Protein AF-A0A060Z9D9-F1 (afdb_monomer_lite)

Secondary structure (DSSP, 8-state):
------THHHHHHHHHHHHHHHHHHHHHHHHHHHHHHHHHHHHHHHHHHHHHHHHHHHHHHHHHHHHHHHHHHHHHHHHHHHHHHHHHHHHHHHHHHHHHHHH----------------------TTTHHHHHHHHHHS--------------------------------------------------SS--SS-TT--EEE--HHHHHHHHHHHHHHHHHHHHHHHHHHHHHHHHHH---TTS---HHHHHHHHHHHHHHHHHHHHHHHHHTT-EEE-PPP---SSHHHHHHHHHHHHHHHHHHHHHHHHHHHHHHHHHHHHHHHHHHHHHHHHHTT-

Sequence (340 aa):
FLCTLPPDGSKEAEQLREAVLLGRARVKEAELETERWAEQGRRLHTQTQAQTLEITQLKQDRQNNQETINRLQHDVNVLQQQLCESRGLAHSLQYDLQICHRGCGVPKNMNTSEGSHSEESAPFDPRDLHVQLGQQLTSGIRLPGARIQLFHDPALSTPVRDTGLFSPSSPLSLTLEPREVDFSLEGQAPDGSFANRNGHHVVGHVDDFSALQQQILEGRVLIGKMEAALRATANHTLLELSPDKPVDPGCVRSLLTCSTTLRKILEDASSLLRMFWRAALPNSEGSTQSTKTELSLKEVHTMRQRISEQEEALKDAMERLKSSNRTKDSMEHFIVSQRE

Foldseek 3Di:
DDPDDDPVVVVVVVVVVVVVVVVVVVVVVVVVVVVVVVVVVVVVVVVVVVVVVVVVVVVVVVVVVVVVVVVVVVVVVVVVVVVVVVVVVVVVVVVVVVVVVVVPPDPPDDDDDDDDDDDDDDPDDPVCVVVVVVVVVVDDDDDDDDDDDDDDDDDDDDDDDDDDDDYDDDDDDDDDDDDDPDPPPPDDDPDDDPDDLPDFDKDADPVLVVLLVVLVVVLVVLVVVLVVLVVVQVCVVVVDPDPPDDRDVVSVVSNVVSVVVSVVSVVSSVVSSVRMDTDDDPNPDDDDVPVVVVVVVVVVVVVVVVVVVVVVVVVVVVVVVVVVVVVVVVVVVVVVVVVD

InterPro domains:
  IPR052593 Microtubule-associated AKAP9-binding protein [PTHR46501] (8-338)
  IPR060527 Myomegalin-like, C-terminal [PF26710] (196-329)

pLDDT: mean 73.91, std 24.73, range [25.25, 98.62]

Structure (mmCIF, N/CA/C/O backbone):
data_AF-A0A060Z9D9-F1
#
_entry.id   AF-A0A060Z9D9-F1
#
loop_
_atom_site.group_PDB
_atom_site.id
_atom_site.type_symbol
_atom_site.label_atom_id
_atom_site.label_alt_id
_atom_site.label_comp_id
_atom_site.label_asym_id
_atom_site.label_entity_id
_atom_site.label_seq_id
_atom_site.pdbx_PDB_ins_code
_atom_site.Cartn_x
_atom_site.Cartn_y
_atom_site.Cartn_z
_atom_site.occupancy
_atom_site.B_iso_or_equiv
_atom_site.auth_seq_id
_atom_site.auth_comp_id
_atom_site.auth_asym_id
_atom_site.auth_atom_id
_atom_site.pdbx_PDB_model_num
ATOM 1 N N . PHE A 1 1 ? -61.814 4.223 72.658 1.00 39.44 1 PHE A N 1
ATOM 2 C CA . PHE A 1 1 ? -60.394 4.066 72.299 1.00 39.44 1 PHE A CA 1
ATOM 3 C C . PHE A 1 1 ? -60.276 4.068 70.782 1.00 39.44 1 PHE A C 1
ATOM 5 O O . PHE A 1 1 ? -60.411 3.024 70.163 1.00 39.44 1 PHE A O 1
ATOM 12 N N . LEU A 1 2 ? -60.141 5.249 70.174 1.00 45.00 2 LEU A N 1
ATOM 13 C CA . LEU A 1 2 ? -59.802 5.370 68.755 1.00 45.00 2 LEU A CA 1
ATOM 14 C C . LEU A 1 2 ? -58.275 5.388 68.667 1.00 45.00 2 LEU A C 1
ATOM 16 O O . LEU A 1 2 ? -57.651 6.387 69.010 1.00 45.00 2 LEU A O 1
ATOM 20 N N . CYS A 1 3 ? -57.681 4.257 68.285 1.00 49.66 3 CYS A N 1
ATOM 21 C CA . CYS A 1 3 ? -56.269 4.183 67.930 1.00 49.66 3 CYS A CA 1
ATOM 22 C C . CYS A 1 3 ? -56.069 4.924 66.606 1.00 49.66 3 CYS A C 1
ATOM 24 O O . CYS A 1 3 ? -56.339 4.391 65.533 1.00 49.66 3 CYS A O 1
ATOM 26 N N . THR A 1 4 ? -55.614 6.168 66.684 1.00 55.12 4 THR A N 1
ATOM 27 C CA . THR A 1 4 ? -55.030 6.874 65.547 1.00 55.12 4 THR A CA 1
ATOM 28 C C . THR A 1 4 ? -53.715 6.180 65.191 1.00 55.12 4 THR A C 1
ATOM 30 O O . THR A 1 4 ? -52.745 6.274 65.943 1.00 55.12 4 THR A O 1
ATOM 33 N N . LEU A 1 5 ? -53.701 5.441 64.078 1.00 58.69 5 LEU A N 1
ATOM 34 C CA . LEU A 1 5 ? -52.475 4.942 63.449 1.00 58.69 5 LEU A CA 1
ATOM 35 C C . LEU A 1 5 ? -51.521 6.126 63.189 1.00 58.69 5 LEU A C 1
ATOM 37 O O . LEU A 1 5 ? -51.994 7.174 62.738 1.00 58.69 5 LEU A O 1
ATOM 41 N N . PRO A 1 6 ? -50.210 6.002 63.468 1.00 58.75 6 PRO A N 1
ATOM 42 C CA . PRO A 1 6 ? -49.275 7.098 63.255 1.00 58.75 6 PRO A CA 1
ATOM 43 C C . PRO A 1 6 ? -49.192 7.446 61.757 1.00 58.75 6 PRO A C 1
ATOM 45 O O . PRO A 1 6 ? -49.068 6.536 60.935 1.00 58.75 6 PRO A O 1
ATOM 48 N N . PRO A 1 7 ? -49.206 8.736 61.378 1.00 61.09 7 PRO A N 1
ATOM 49 C CA . PRO A 1 7 ? -49.104 9.171 59.981 1.00 61.09 7 PRO A CA 1
ATOM 50 C C . PRO A 1 7 ? -47.761 8.825 59.301 1.00 61.09 7 PRO A C 1
ATOM 52 O O . PRO A 1 7 ? -47.646 8.963 58.084 1.00 61.09 7 PRO A O 1
ATOM 55 N N . ASP A 1 8 ? -46.756 8.357 60.048 1.00 60.44 8 ASP A N 1
ATOM 56 C CA . ASP A 1 8 ? -45.418 8.050 59.522 1.00 60.44 8 ASP A CA 1
ATOM 57 C C . ASP A 1 8 ? -45.327 6.715 58.764 1.00 60.44 8 ASP A C 1
ATOM 59 O O . ASP A 1 8 ? -44.592 6.628 57.781 1.00 60.44 8 ASP A O 1
ATOM 63 N N . GLY A 1 9 ? -46.145 5.709 59.100 1.00 72.56 9 GLY A N 1
ATOM 64 C CA . GLY A 1 9 ? -46.127 4.416 58.395 1.00 72.56 9 GLY A CA 1
ATOM 65 C C . GLY A 1 9 ? -46.572 4.504 56.926 1.00 72.56 9 GLY A C 1
ATOM 66 O O . GLY A 1 9 ? -46.124 3.728 56.085 1.00 72.56 9 GLY A O 1
ATOM 67 N N . SER A 1 10 ? -47.414 5.490 56.593 1.00 78.62 10 SER A N 1
ATOM 68 C CA . SER A 1 10 ? -47.826 5.766 55.208 1.00 78.62 10 SER A CA 1
ATOM 69 C C . SER A 1 10 ? -46.672 6.323 54.373 1.00 78.62 10 SER A C 1
ATOM 71 O O . SER A 1 10 ? -46.490 5.917 53.228 1.00 78.62 10 SER A O 1
ATOM 73 N N . LYS A 1 11 ? -45.865 7.221 54.951 1.00 84.94 11 LYS A N 1
ATOM 74 C CA . LYS A 1 11 ? -44.734 7.859 54.262 1.00 84.94 11 LYS A CA 1
ATOM 75 C C . LYS A 1 11 ? -43.594 6.876 54.025 1.00 84.94 11 LYS A C 1
ATOM 77 O O . LYS A 1 11 ? -43.022 6.859 52.942 1.00 84.94 11 LYS A O 1
ATOM 82 N N . GLU A 1 12 ? -43.295 6.020 55.000 1.00 86.06 12 GLU A N 1
ATOM 83 C CA . GLU A 1 12 ? -42.305 4.948 54.829 1.00 86.06 12 GLU A CA 1
ATOM 84 C C . GLU A 1 12 ? -42.740 3.930 53.765 1.00 86.06 12 GLU A C 1
ATOM 86 O O . GLU A 1 12 ? -41.925 3.463 52.966 1.00 86.06 12 GLU A O 1
ATOM 91 N N . ALA A 1 13 ? -44.034 3.596 53.707 1.00 86.75 13 ALA A N 1
ATOM 92 C CA . ALA A 1 13 ? -44.570 2.719 52.670 1.00 86.75 13 ALA A CA 1
ATOM 93 C C . ALA A 1 13 ? -44.470 3.344 51.268 1.00 86.75 13 ALA A C 1
ATOM 95 O O . ALA A 1 13 ? -44.149 2.639 50.309 1.00 86.75 13 ALA A O 1
ATOM 96 N N . GLU A 1 14 ? -44.712 4.650 51.136 1.00 88.12 14 GLU A N 1
ATOM 97 C CA . GLU A 1 14 ? -44.534 5.389 49.881 1.00 88.12 14 GLU A CA 1
ATOM 98 C C . GLU A 1 14 ? -43.062 5.468 49.458 1.00 88.12 14 GLU A C 1
ATOM 100 O O . GLU A 1 14 ? -42.748 5.142 48.314 1.00 88.12 14 GLU A O 1
ATOM 105 N N . GLN A 1 15 ? -42.148 5.780 50.382 1.00 92.31 15 GLN A N 1
ATOM 106 C CA . GLN A 1 15 ? -40.704 5.820 50.114 1.00 92.31 15 GLN A CA 1
ATOM 107 C C . GLN A 1 15 ? -40.164 4.472 49.630 1.00 92.31 15 GLN A C 1
ATOM 109 O O . GLN A 1 15 ? -39.342 4.414 48.718 1.00 92.31 15 GLN A O 1
ATOM 114 N N . LEU A 1 16 ? -40.646 3.365 50.197 1.00 94.81 16 LEU A N 1
ATOM 115 C CA . LEU A 1 16 ? -40.236 2.031 49.759 1.00 94.81 16 LEU A CA 1
ATOM 116 C C . LEU A 1 16 ? -40.813 1.665 48.392 1.00 94.81 16 LEU A C 1
ATOM 118 O O . LEU A 1 16 ? -40.123 1.032 47.597 1.00 94.81 16 LEU A O 1
ATOM 122 N N . ARG A 1 17 ? -42.039 2.096 48.074 1.00 94.44 17 ARG A N 1
ATOM 123 C CA . ARG A 1 17 ? -42.593 1.942 46.718 1.00 94.44 17 ARG A CA 1
ATOM 124 C C . ARG A 1 17 ? -41.767 2.720 45.698 1.00 94.44 17 ARG A C 1
ATOM 126 O O . ARG A 1 17 ? -41.453 2.176 44.642 1.00 94.44 17 ARG A O 1
ATOM 133 N N . GLU A 1 18 ? -41.384 3.951 46.019 1.00 94.19 18 GLU A N 1
ATOM 134 C CA . GLU A 1 18 ? -40.532 4.780 45.165 1.00 94.19 18 GLU A CA 1
ATOM 135 C C . GLU A 1 18 ? -39.136 4.160 44.986 1.00 94.19 18 GLU A C 1
ATOM 137 O O . GLU A 1 18 ? -38.665 4.020 43.857 1.00 94.19 18 GLU A O 1
ATOM 142 N N . ALA A 1 19 ? -38.520 3.672 46.068 1.00 94.38 19 ALA A N 1
ATOM 143 C CA . ALA A 1 19 ? -37.234 2.977 46.021 1.00 94.38 19 ALA A CA 1
ATOM 144 C C . ALA A 1 19 ? -37.283 1.697 45.167 1.00 94.38 19 ALA A C 1
ATOM 146 O O . ALA A 1 19 ? -36.363 1.443 44.390 1.00 94.38 19 ALA A O 1
ATOM 147 N N . VAL A 1 20 ? -38.367 0.915 45.247 1.00 96.50 20 VAL A N 1
ATOM 148 C CA . VAL A 1 20 ? -38.570 -0.284 44.413 1.00 96.50 20 VAL A CA 1
ATOM 149 C C . VAL A 1 20 ? -38.751 0.082 42.939 1.00 96.50 20 VAL A C 1
ATOM 151 O O . VAL A 1 20 ? -38.191 -0.587 42.067 1.00 96.50 20 VAL A O 1
ATOM 154 N N . LEU A 1 21 ? -39.502 1.143 42.630 1.00 97.00 21 LEU A N 1
ATOM 155 C CA . LEU A 1 21 ? -39.666 1.621 41.253 1.00 97.00 21 LEU A CA 1
ATOM 156 C C . LEU A 1 21 ? -38.339 2.114 40.670 1.00 97.00 21 LEU A C 1
ATOM 158 O O . LEU A 1 21 ? -38.007 1.768 39.535 1.00 97.00 21 LEU A O 1
ATOM 162 N N . LEU A 1 22 ? -37.558 2.855 41.456 1.00 97.19 22 LEU A N 1
ATOM 163 C CA . LEU A 1 22 ? -36.241 3.344 41.060 1.00 97.19 22 LEU A CA 1
ATOM 164 C C . LEU A 1 22 ? -35.236 2.195 40.901 1.00 97.19 22 LEU A C 1
ATOM 166 O O . LEU A 1 22 ? -34.497 2.155 39.920 1.00 97.19 22 LEU A O 1
ATOM 170 N N . GLY A 1 23 ? -35.255 1.211 41.804 1.00 96.75 23 GLY A N 1
ATOM 171 C CA . GLY A 1 23 ? -34.474 -0.020 41.677 1.00 96.75 23 GLY A CA 1
ATOM 172 C C . GLY A 1 23 ? -34.811 -0.781 40.394 1.00 96.75 23 GLY A C 1
ATOM 173 O O . GLY A 1 23 ? -33.917 -1.121 39.622 1.00 96.75 23 GLY A O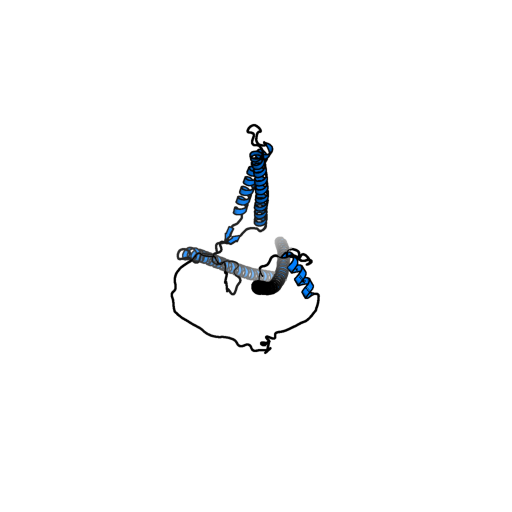 1
ATOM 174 N N . ARG A 1 24 ? -36.104 -0.959 40.096 1.00 95.44 24 ARG A N 1
ATOM 175 C CA . ARG A 1 24 ? -36.571 -1.584 38.849 1.00 95.44 24 ARG A CA 1
ATOM 176 C C . ARG A 1 24 ? -36.149 -0.792 37.609 1.00 95.44 24 ARG A C 1
ATOM 178 O O . ARG A 1 24 ? -35.794 -1.402 36.605 1.00 95.44 24 ARG A O 1
ATOM 185 N N . ALA A 1 25 ? -36.188 0.539 37.658 1.00 96.69 25 ALA A N 1
ATOM 186 C CA . ALA A 1 25 ? -35.732 1.384 36.556 1.00 96.69 25 ALA A CA 1
ATOM 187 C C . ALA A 1 25 ? -34.229 1.204 36.294 1.00 96.69 25 ALA A C 1
ATOM 189 O O . ALA A 1 25 ? -33.837 0.997 35.149 1.00 96.69 25 ALA A O 1
ATOM 190 N N . ARG A 1 26 ? -33.407 1.177 37.351 1.00 97.25 26 ARG A N 1
ATOM 191 C CA . ARG A 1 26 ? -31.958 0.938 37.248 1.00 97.25 26 ARG A CA 1
ATOM 192 C C . ARG A 1 26 ? -31.620 -0.452 36.711 1.00 97.25 26 ARG A C 1
ATOM 194 O O . ARG A 1 26 ? -30.694 -0.582 35.920 1.00 97.25 26 ARG A O 1
ATOM 201 N N . VAL A 1 27 ? -32.366 -1.484 37.113 1.00 97.38 27 VAL A N 1
ATOM 202 C CA . VAL A 1 27 ? -32.190 -2.842 36.567 1.00 97.38 27 VAL A CA 1
ATOM 203 C C . VAL A 1 27 ? -32.505 -2.864 35.073 1.00 97.38 27 VAL A C 1
ATOM 205 O O . VAL A 1 27 ? -31.694 -3.360 34.300 1.00 97.38 27 VAL A O 1
ATOM 208 N N . LYS A 1 28 ? -33.619 -2.252 34.649 1.00 97.12 28 LYS A N 1
ATOM 209 C CA . LYS A 1 28 ? -33.967 -2.147 33.223 1.00 97.12 28 LYS A CA 1
ATOM 210 C C . LYS A 1 28 ? -32.919 -1.391 32.409 1.00 97.12 28 LYS A C 1
ATOM 212 O O . LYS A 1 28 ? -32.636 -1.759 31.275 1.00 97.12 28 LYS A O 1
ATOM 217 N N . GLU A 1 29 ? -32.358 -0.322 32.964 1.00 96.12 29 GLU A N 1
ATOM 218 C CA . GLU A 1 29 ? -31.282 0.422 32.310 1.00 96.12 29 GLU A CA 1
ATOM 219 C C . GLU A 1 29 ? -30.034 -0.451 32.132 1.00 96.12 29 GLU A C 1
ATOM 221 O O . GLU A 1 29 ? -29.508 -0.539 31.023 1.00 96.12 29 GLU A O 1
ATOM 226 N N . ALA A 1 30 ? -29.632 -1.178 33.179 1.00 94.00 30 ALA A N 1
ATOM 227 C CA . ALA A 1 30 ? -28.502 -2.097 33.115 1.00 94.00 30 ALA A CA 1
ATOM 228 C C . ALA A 1 30 ? -28.741 -3.246 32.114 1.00 94.00 30 ALA A C 1
ATOM 230 O O . ALA A 1 30 ? -27.837 -3.594 31.357 1.00 94.00 30 ALA A O 1
ATOM 231 N N . GLU A 1 31 ? -29.957 -3.801 32.047 1.00 94.75 31 GLU A N 1
ATOM 232 C CA . GLU A 1 31 ? -30.343 -4.805 31.042 1.00 94.75 31 GLU A CA 1
ATOM 233 C C . GLU A 1 31 ? -30.127 -4.268 29.617 1.00 94.75 31 GLU A C 1
ATOM 235 O O . GLU A 1 31 ? -29.410 -4.882 28.823 1.00 94.75 31 GLU A O 1
ATOM 240 N N . LEU A 1 32 ? -30.632 -3.068 29.313 1.00 97.75 32 LEU A N 1
ATOM 241 C CA . LEU A 1 32 ? -30.446 -2.433 28.002 1.00 97.75 32 LEU A CA 1
ATOM 242 C C . LEU A 1 32 ? -28.978 -2.105 27.692 1.00 97.75 32 LEU A C 1
ATOM 244 O O . LEU A 1 32 ? -28.578 -2.075 26.526 1.00 97.75 32 LEU A O 1
ATOM 248 N N . GLU A 1 33 ? -28.162 -1.806 28.701 1.00 96.56 33 GLU A N 1
ATOM 249 C CA . GLU A 1 33 ? -26.720 -1.625 28.523 1.00 96.56 33 GLU A CA 1
ATOM 250 C C . GLU A 1 33 ? -26.025 -2.946 28.192 1.00 96.56 33 GLU A C 1
ATOM 252 O O . GLU A 1 33 ? -25.227 -2.993 27.254 1.00 96.56 33 GLU A O 1
ATOM 257 N N . THR A 1 34 ? -26.360 -4.037 28.888 1.00 96.00 34 THR A N 1
ATOM 258 C CA . THR A 1 34 ? -25.802 -5.362 28.575 1.00 96.00 34 THR A CA 1
ATOM 259 C C . THR A 1 34 ? -26.169 -5.817 27.165 1.00 96.00 34 THR A C 1
ATOM 261 O O . THR A 1 34 ? -25.309 -6.332 26.448 1.00 96.00 34 THR A O 1
ATOM 264 N N . GLU A 1 35 ? -27.399 -5.554 26.716 1.00 95.88 35 GLU A N 1
ATOM 265 C CA . GLU A 1 35 ? -27.824 -5.839 25.344 1.00 95.88 35 GLU A CA 1
ATOM 266 C C . GLU A 1 35 ? -27.037 -5.022 24.314 1.00 95.88 35 GLU A C 1
ATOM 268 O O . GLU A 1 35 ? -26.603 -5.568 23.295 1.00 95.88 35 GLU A O 1
ATOM 273 N N . ARG A 1 36 ? -26.790 -3.732 24.586 1.00 98.12 36 ARG A N 1
ATOM 274 C CA . ARG A 1 36 ? -25.970 -2.870 23.720 1.00 98.12 36 ARG A CA 1
ATOM 275 C C . ARG A 1 36 ? -24.539 -3.384 23.597 1.00 98.12 36 ARG A C 1
ATOM 277 O O . ARG A 1 36 ? -24.027 -3.476 22.480 1.00 98.12 36 ARG A O 1
ATOM 284 N N . TRP A 1 37 ? -23.911 -3.761 24.708 1.00 87.62 37 TRP A N 1
ATOM 285 C CA . TRP A 1 37 ? -22.568 -4.347 24.695 1.00 87.62 37 TRP A CA 1
ATOM 286 C C . TRP A 1 37 ? -22.534 -5.701 23.978 1.00 87.62 37 TRP A C 1
ATOM 288 O O . TRP A 1 37 ? -21.612 -5.960 23.205 1.00 87.62 37 TRP A O 1
ATOM 298 N N . ALA A 1 38 ? -23.556 -6.542 24.158 1.00 97.56 38 ALA A N 1
ATOM 299 C CA . ALA A 1 38 ? -23.662 -7.820 23.458 1.00 97.56 38 ALA A CA 1
ATOM 300 C C . ALA A 1 38 ? -23.796 -7.637 21.936 1.00 97.56 38 ALA A C 1
ATOM 302 O O . ALA A 1 38 ? -23.157 -8.353 21.164 1.00 97.56 38 ALA A O 1
ATOM 303 N N . GLU A 1 39 ? -24.593 -6.665 21.489 1.00 97.81 39 GLU A N 1
ATOM 304 C CA . GLU A 1 39 ? -24.751 -6.338 20.070 1.00 97.81 39 GLU A CA 1
ATOM 305 C C . GLU A 1 39 ? -23.463 -5.764 19.464 1.00 97.81 39 GLU A C 1
ATOM 307 O O . GLU A 1 39 ? -23.051 -6.183 18.382 1.00 97.81 39 GLU A O 1
ATOM 312 N N . GLN A 1 40 ? -22.772 -4.867 20.172 1.00 95.94 40 GLN A N 1
ATOM 313 C CA . GLN A 1 40 ? -21.459 -4.372 19.747 1.00 95.94 40 GLN A CA 1
ATOM 314 C C . GLN A 1 40 ? -20.430 -5.505 19.646 1.00 95.94 40 GLN A C 1
ATOM 316 O O . GLN A 1 40 ? -19.701 -5.582 18.657 1.00 95.94 40 GLN A O 1
ATOM 321 N N . GLY A 1 41 ? -20.423 -6.426 20.615 1.00 96.19 41 GLY A N 1
ATOM 322 C CA . GLY A 1 41 ? -19.575 -7.615 20.594 1.00 96.19 41 GLY A CA 1
ATOM 323 C C . GLY A 1 41 ? -19.848 -8.510 19.383 1.00 96.19 41 GLY A C 1
ATOM 324 O O . GLY A 1 41 ? -18.909 -8.910 18.696 1.00 96.19 41 GLY A O 1
ATOM 325 N N . ARG A 1 42 ? -21.125 -8.765 19.057 1.00 98.19 42 ARG A N 1
ATOM 326 C CA . ARG A 1 42 ? -21.508 -9.520 17.849 1.00 98.19 42 ARG A CA 1
ATOM 327 C C . ARG A 1 42 ? -21.029 -8.837 16.570 1.00 98.19 42 ARG A C 1
ATOM 329 O O . ARG A 1 42 ? -20.447 -9.502 15.718 1.00 98.19 42 ARG A O 1
ATOM 336 N N . ARG A 1 43 ? -21.223 -7.521 16.446 1.00 98.12 43 ARG A N 1
ATOM 337 C CA . ARG A 1 43 ? -20.796 -6.750 15.265 1.00 98.12 43 ARG A CA 1
ATOM 338 C C . ARG A 1 43 ? -19.288 -6.808 15.061 1.00 98.12 43 ARG A C 1
ATOM 340 O O . ARG A 1 43 ? -18.837 -7.155 13.970 1.00 98.12 43 ARG A O 1
ATOM 347 N N . LEU A 1 44 ? -18.519 -6.540 16.115 1.00 97.50 44 LEU A N 1
ATOM 348 C CA . LEU A 1 44 ? -17.061 -6.639 16.063 1.00 97.50 44 LEU A CA 1
ATOM 349 C C . LEU A 1 44 ? -16.621 -8.057 15.695 1.00 97.50 44 LEU A C 1
ATOM 351 O O . LEU A 1 44 ? -15.777 -8.222 14.821 1.00 97.50 44 LEU A O 1
ATOM 355 N N . HIS A 1 45 ? -17.253 -9.083 16.269 1.00 96.81 45 HIS A N 1
ATOM 356 C CA . HIS A 1 45 ? -16.952 -10.469 15.927 1.00 96.81 45 HIS A CA 1
ATOM 357 C C . HIS A 1 45 ? -17.192 -10.775 14.440 1.00 96.81 45 HIS A C 1
ATOM 359 O O . HIS A 1 45 ? -16.312 -11.329 13.784 1.00 96.81 45 HIS A O 1
ATOM 365 N N . THR A 1 46 ? -18.336 -10.363 13.878 1.00 96.62 46 THR A N 1
ATOM 366 C CA . THR A 1 46 ? -18.618 -10.542 12.442 1.00 96.62 46 THR A CA 1
ATOM 367 C C . THR A 1 46 ? -17.625 -9.794 11.552 1.00 96.62 46 THR A C 1
ATOM 369 O O . THR A 1 46 ? -17.194 -10.328 10.531 1.00 96.62 46 THR A O 1
ATOM 372 N N . GLN A 1 47 ? -17.194 -8.595 11.957 1.00 97.31 47 GLN A N 1
ATOM 373 C CA . GLN A 1 47 ? -16.182 -7.828 11.233 1.00 97.31 47 GLN A CA 1
ATOM 374 C C . GLN A 1 47 ? -14.822 -8.532 11.259 1.00 97.31 47 GLN A C 1
ATOM 376 O O . GLN A 1 47 ? -14.185 -8.670 10.218 1.00 97.31 47 GLN A O 1
ATOM 381 N N . THR A 1 48 ? -14.392 -9.026 12.422 1.00 94.25 48 THR A N 1
ATOM 382 C CA . THR A 1 48 ? -13.142 -9.783 12.554 1.00 94.25 48 THR A CA 1
ATOM 383 C C . THR A 1 48 ? -13.169 -11.060 11.716 1.00 94.25 48 THR A C 1
ATOM 385 O O . THR A 1 48 ? -12.173 -11.391 11.072 1.00 94.25 48 THR A O 1
ATOM 388 N N . GLN A 1 49 ? -14.301 -11.766 11.669 1.00 96.19 49 GLN A N 1
ATOM 389 C CA . GLN A 1 49 ? -14.461 -12.938 10.805 1.00 96.19 49 GLN A CA 1
ATOM 390 C C . GLN A 1 49 ? -14.341 -12.568 9.321 1.00 96.19 49 GLN A C 1
ATOM 392 O O . GLN A 1 49 ? -13.579 -13.211 8.600 1.00 96.19 49 GLN A O 1
ATOM 397 N N . ALA A 1 50 ? -15.020 -11.507 8.876 1.00 96.25 50 ALA A N 1
ATOM 398 C CA . ALA A 1 50 ? -14.929 -11.028 7.497 1.00 96.25 50 ALA A CA 1
ATOM 399 C C . ALA A 1 50 ? -13.489 -10.639 7.118 1.00 96.25 50 ALA A C 1
ATOM 401 O O . ALA A 1 50 ? -12.977 -11.099 6.099 1.00 96.25 50 ALA A O 1
ATOM 402 N N . GLN A 1 51 ? -12.799 -9.888 7.984 1.00 93.75 51 GLN A N 1
ATOM 403 C CA . GLN A 1 51 ? -11.390 -9.527 7.794 1.00 93.75 51 GLN A CA 1
ATOM 404 C C . GLN A 1 51 ? -10.477 -10.758 7.738 1.00 93.75 51 GLN A C 1
ATOM 406 O O . GLN A 1 51 ? -9.543 -10.811 6.944 1.00 93.75 51 GLN A O 1
ATOM 411 N N . THR A 1 52 ? -10.745 -11.774 8.560 1.00 94.62 52 THR A N 1
ATOM 412 C CA . THR A 1 52 ? -9.959 -13.017 8.563 1.00 94.62 52 THR A CA 1
ATOM 413 C C . THR A 1 52 ? -10.101 -13.772 7.240 1.00 94.62 52 THR A C 1
ATOM 415 O O . THR A 1 52 ? -9.110 -14.280 6.706 1.00 94.62 52 THR A O 1
ATOM 418 N N . LEU A 1 53 ? -11.315 -13.821 6.685 1.00 97.12 53 LEU A N 1
ATOM 419 C CA . LEU A 1 53 ? -11.571 -14.429 5.380 1.00 97.12 53 LEU A CA 1
ATOM 420 C C . LEU A 1 53 ? -10.885 -13.646 4.256 1.00 97.12 53 LEU A C 1
ATOM 422 O O . LEU A 1 53 ? -10.210 -14.250 3.427 1.00 97.12 53 LEU A O 1
ATOM 426 N N . GLU A 1 54 ? -10.975 -12.316 4.272 1.00 97.75 54 GLU A N 1
ATOM 427 C CA . GLU A 1 54 ? -10.313 -11.449 3.291 1.00 97.75 54 GLU A CA 1
ATOM 428 C C . GLU A 1 54 ? -8.789 -11.624 3.308 1.00 97.75 54 GLU A C 1
ATOM 430 O O . GLU A 1 54 ? -8.176 -11.842 2.265 1.00 97.75 54 GLU A O 1
ATOM 435 N N . ILE A 1 55 ? -8.165 -11.630 4.491 1.00 95.38 55 ILE A N 1
ATOM 436 C CA . ILE A 1 55 ? -6.720 -11.872 4.627 1.00 95.38 55 ILE A CA 1
ATOM 437 C C . ILE A 1 55 ? -6.341 -13.247 4.071 1.00 95.38 55 ILE A C 1
ATOM 439 O O . ILE A 1 55 ? -5.286 -13.398 3.453 1.00 95.38 55 ILE A O 1
ATOM 443 N N . THR A 1 56 ? -7.178 -14.259 4.296 1.00 95.75 56 THR A N 1
ATOM 444 C CA . THR A 1 56 ? -6.931 -15.612 3.784 1.00 95.75 56 THR A CA 1
ATOM 445 C C . THR A 1 56 ? -7.017 -15.643 2.258 1.00 95.75 56 THR A C 1
ATOM 447 O O . THR A 1 56 ? -6.129 -16.204 1.617 1.00 95.75 56 THR A O 1
ATOM 450 N N . GLN A 1 57 ? -8.009 -14.967 1.673 1.00 97.81 57 GLN A N 1
ATOM 451 C CA . GLN A 1 57 ? -8.150 -14.833 0.224 1.00 97.81 57 GLN A CA 1
ATOM 452 C C . GLN A 1 57 ? -6.959 -14.094 -0.395 1.00 97.81 57 GLN A C 1
ATOM 454 O O . GLN A 1 57 ? -6.321 -14.611 -1.307 1.00 97.81 57 GLN A O 1
ATOM 459 N N . LEU A 1 58 ? -6.583 -12.935 0.152 1.00 97.81 58 LEU A N 1
ATOM 460 C CA . LEU A 1 58 ? -5.448 -12.152 -0.342 1.00 97.81 58 LEU A CA 1
ATOM 461 C C . LEU A 1 58 ? -4.127 -12.926 -0.252 1.00 97.81 58 LEU A C 1
ATOM 463 O O . LEU A 1 58 ? -3.269 -12.806 -1.127 1.00 97.81 58 LEU A O 1
ATOM 467 N N . LYS A 1 59 ? -3.947 -13.749 0.788 1.00 96.12 59 LYS A N 1
ATOM 468 C CA . LYS A 1 59 ? -2.786 -14.644 0.894 1.00 96.12 59 LYS A CA 1
ATOM 469 C C . LYS A 1 59 ? -2.770 -15.688 -0.219 1.00 96.12 59 LYS A C 1
ATOM 471 O O . LYS A 1 59 ? -1.697 -15.934 -0.770 1.00 96.12 59 LYS A O 1
ATOM 476 N N . GLN A 1 60 ? -3.923 -16.265 -0.549 1.00 98.19 60 GLN A N 1
ATOM 477 C CA . GLN A 1 60 ? -4.043 -17.222 -1.646 1.00 98.19 60 GLN A CA 1
ATOM 478 C C . GLN A 1 60 ? -3.778 -16.557 -3.000 1.00 98.19 60 GLN A C 1
ATOM 480 O O . GLN A 1 60 ? -3.003 -17.078 -3.797 1.00 98.19 60 GLN A O 1
ATOM 485 N N . ASP A 1 61 ? -4.343 -15.375 -3.239 1.00 96.62 61 ASP A N 1
ATOM 486 C CA . ASP A 1 61 ? -4.135 -14.636 -4.487 1.00 96.62 61 ASP A CA 1
ATOM 487 C C . ASP A 1 61 ? -2.667 -14.245 -4.659 1.00 96.62 61 ASP A C 1
ATOM 489 O O . ASP A 1 61 ? -2.091 -14.407 -5.735 1.00 96.62 61 ASP A O 1
ATOM 493 N N . ARG A 1 62 ? -2.012 -13.807 -3.577 1.00 97.62 62 ARG A N 1
ATOM 494 C CA . ARG A 1 62 ? -0.570 -13.540 -3.577 1.00 97.62 62 ARG A CA 1
ATOM 495 C C . ARG A 1 62 ? 0.239 -14.786 -3.947 1.00 97.62 62 ARG A C 1
ATOM 497 O O . ARG A 1 62 ? 1.195 -14.665 -4.707 1.00 97.62 62 ARG A O 1
ATOM 504 N N . GLN A 1 63 ? -0.135 -15.959 -3.435 1.00 97.88 63 GLN A N 1
ATOM 505 C CA . GLN A 1 63 ? 0.529 -17.222 -3.767 1.00 97.88 63 GLN A CA 1
ATOM 506 C C . GLN A 1 63 ? 0.357 -17.573 -5.253 1.00 97.88 63 GLN A C 1
ATOM 508 O O . GLN A 1 63 ? 1.344 -17.835 -5.938 1.00 97.88 63 GLN A O 1
ATOM 513 N N . ASN A 1 64 ? -0.865 -17.478 -5.779 1.00 97.56 64 ASN A N 1
ATOM 514 C CA . ASN A 1 64 ? -1.157 -17.735 -7.194 1.00 97.56 64 ASN A CA 1
ATOM 515 C C . ASN A 1 64 ? -0.395 -16.767 -8.122 1.00 97.56 64 ASN A C 1
ATOM 517 O O . ASN A 1 64 ? 0.137 -17.153 -9.169 1.00 97.56 64 ASN A O 1
ATOM 521 N N . ASN A 1 65 ? -0.312 -15.495 -7.726 1.00 97.81 65 ASN A N 1
ATOM 522 C CA . ASN A 1 65 ? 0.454 -14.486 -8.451 1.00 97.81 65 ASN A CA 1
ATOM 523 C C . ASN A 1 65 ? 1.950 -14.812 -8.440 1.00 97.81 65 ASN A C 1
ATOM 525 O O . ASN A 1 65 ? 2.601 -14.703 -9.477 1.00 97.81 65 ASN A O 1
ATOM 529 N N . GLN A 1 66 ? 2.490 -15.270 -7.308 1.00 97.94 66 GLN A N 1
ATOM 530 C CA . GLN A 1 66 ? 3.890 -15.678 -7.217 1.00 97.94 66 GLN A CA 1
ATOM 531 C C . GLN A 1 66 ? 4.202 -16.872 -8.127 1.00 97.94 66 GLN A C 1
ATOM 533 O O . GLN A 1 66 ? 5.221 -16.872 -8.813 1.00 97.94 66 GLN A O 1
ATOM 538 N N . GLU A 1 67 ? 3.321 -17.869 -8.189 1.00 97.69 67 GLU A N 1
ATOM 539 C CA . GLU A 1 67 ? 3.469 -19.012 -9.100 1.00 97.69 67 GLU A CA 1
ATOM 540 C C . GLU A 1 67 ? 3.450 -18.576 -10.568 1.00 97.69 67 GLU A C 1
ATOM 542 O O . GLU A 1 67 ? 4.251 -19.048 -11.378 1.00 97.69 67 GLU A O 1
ATOM 547 N N . THR A 1 68 ? 2.589 -17.614 -10.904 1.00 98.19 68 THR A N 1
ATOM 548 C CA . THR A 1 68 ? 2.531 -17.029 -12.249 1.00 98.19 68 THR A CA 1
ATOM 549 C C . THR A 1 68 ? 3.822 -16.292 -12.594 1.00 98.19 68 THR A C 1
ATOM 551 O O . THR A 1 68 ? 4.353 -16.483 -13.687 1.00 98.19 68 THR A O 1
ATOM 554 N N . ILE A 1 69 ? 4.359 -15.497 -11.663 1.00 97.50 69 ILE A N 1
ATOM 555 C CA . ILE A 1 69 ? 5.645 -14.808 -11.834 1.00 97.50 69 ILE A CA 1
ATOM 556 C C . ILE A 1 69 ? 6.765 -15.826 -12.053 1.00 97.50 69 ILE A C 1
ATOM 558 O O . ILE A 1 69 ? 7.522 -15.690 -13.009 1.00 97.50 69 ILE A O 1
ATOM 562 N N . ASN A 1 70 ? 6.834 -16.874 -11.230 1.00 97.81 70 ASN A N 1
ATOM 563 C CA . ASN A 1 70 ? 7.858 -17.91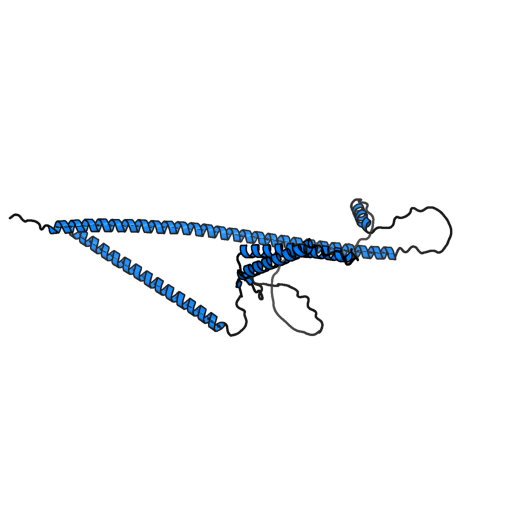1 -11.354 1.00 97.81 70 ASN A CA 1
ATOM 564 C C . ASN A 1 70 ? 7.783 -18.620 -12.717 1.00 97.81 70 ASN A C 1
ATOM 566 O O . ASN A 1 70 ? 8.817 -18.866 -13.339 1.00 97.81 70 ASN A O 1
ATOM 570 N N . ARG A 1 71 ? 6.570 -18.906 -13.213 1.00 98.62 71 ARG A N 1
ATOM 571 C CA . ARG A 1 71 ? 6.369 -19.492 -14.547 1.00 98.62 71 ARG A CA 1
ATOM 572 C C . ARG A 1 71 ? 6.850 -18.554 -15.651 1.00 98.62 71 ARG A C 1
ATOM 574 O O . ARG A 1 71 ? 7.621 -18.971 -16.503 1.00 98.62 71 ARG A O 1
ATOM 581 N N . LEU A 1 72 ? 6.442 -17.286 -15.609 1.00 98.50 72 LEU A N 1
ATOM 582 C CA . LEU A 1 72 ? 6.860 -16.298 -16.605 1.00 98.50 72 LEU A CA 1
ATOM 583 C C . LEU A 1 72 ? 8.373 -16.068 -16.582 1.00 98.50 72 LEU A C 1
ATOM 585 O O . LEU A 1 72 ? 8.987 -15.918 -17.632 1.00 98.50 72 LEU A O 1
ATOM 589 N N . GLN A 1 73 ? 8.993 -16.073 -15.404 1.00 97.81 73 GLN A N 1
ATOM 590 C CA . GLN A 1 73 ? 10.442 -15.958 -15.277 1.00 97.81 73 GLN A CA 1
ATOM 591 C C . GLN A 1 73 ? 11.160 -17.169 -15.885 1.00 97.81 73 GLN A C 1
ATOM 593 O O . GLN A 1 73 ? 12.171 -17.003 -16.566 1.00 97.81 73 GLN A O 1
ATOM 598 N N . HIS A 1 74 ? 10.620 -18.377 -15.696 1.00 98.12 74 HIS A N 1
ATOM 599 C CA . HIS A 1 74 ? 11.112 -19.566 -16.385 1.00 98.12 74 HIS A CA 1
ATOM 600 C C . HIS A 1 74 ? 10.990 -19.426 -17.911 1.00 98.12 74 HIS A C 1
ATOM 602 O O . HIS A 1 74 ? 11.974 -19.655 -18.613 1.00 98.12 74 HIS A O 1
ATOM 608 N N . ASP A 1 75 ? 9.839 -18.972 -18.416 1.00 98.44 75 ASP A N 1
ATOM 609 C CA . ASP A 1 75 ? 9.612 -18.761 -19.852 1.00 98.44 75 ASP A CA 1
ATOM 610 C C . ASP A 1 75 ? 10.604 -17.738 -20.438 1.00 98.44 75 ASP A C 1
ATOM 612 O O . ASP A 1 75 ? 11.196 -17.976 -21.491 1.00 98.44 75 ASP A O 1
ATOM 616 N N . VAL A 1 76 ? 10.853 -16.624 -19.737 1.00 98.31 76 VAL A N 1
ATOM 617 C CA . VAL A 1 76 ? 11.848 -15.612 -20.141 1.00 98.31 76 VAL A CA 1
ATOM 618 C C . VAL A 1 76 ? 13.249 -16.214 -20.226 1.00 98.31 76 VAL A C 1
ATOM 620 O O . VAL A 1 76 ? 13.945 -15.987 -21.217 1.00 98.31 76 VAL A O 1
ATOM 623 N N . ASN A 1 77 ? 13.655 -17.016 -19.239 1.00 97.88 77 ASN A N 1
ATOM 624 C CA . ASN A 1 77 ? 14.967 -17.666 -19.244 1.00 97.88 77 ASN A CA 1
ATOM 625 C C . ASN A 1 77 ? 15.120 -18.626 -20.433 1.00 97.88 77 ASN A C 1
ATOM 627 O O . ASN A 1 77 ? 16.160 -18.635 -21.092 1.00 97.88 77 ASN A O 1
ATOM 631 N N . VAL A 1 78 ? 14.078 -19.405 -20.740 1.00 98.31 78 VAL A N 1
ATOM 632 C CA . VAL A 1 78 ? 14.071 -20.318 -21.893 1.00 98.31 78 VAL A CA 1
ATOM 633 C C . VAL A 1 78 ? 14.178 -19.538 -23.203 1.00 98.31 78 VAL A C 1
ATOM 635 O O . VAL A 1 78 ? 15.014 -19.868 -24.044 1.00 98.31 78 VAL A O 1
ATOM 638 N N . LEU A 1 79 ? 13.387 -18.477 -23.371 1.00 98.12 79 LEU A N 1
ATOM 639 C CA . LEU A 1 79 ? 13.437 -17.638 -24.572 1.00 98.12 79 LEU A CA 1
ATOM 640 C C . LEU A 1 79 ? 14.805 -16.968 -24.744 1.00 98.12 79 LEU A C 1
ATOM 642 O O . LEU A 1 79 ? 15.327 -16.889 -25.856 1.00 98.12 79 LEU A O 1
ATOM 646 N N . GLN A 1 80 ? 15.418 -16.519 -23.649 1.00 97.56 80 GLN A N 1
ATOM 647 C CA . GLN A 1 80 ? 16.759 -15.945 -23.675 1.00 97.56 80 GLN A CA 1
ATOM 648 C C . GLN A 1 80 ? 17.809 -16.979 -24.099 1.00 97.56 80 GLN A C 1
ATOM 650 O O . GLN A 1 80 ? 18.663 -16.670 -24.932 1.00 97.56 80 GLN A O 1
ATOM 655 N N . GLN A 1 81 ? 17.722 -18.209 -23.586 1.00 97.81 81 GLN A N 1
ATOM 656 C CA . GLN A 1 81 ? 18.597 -19.308 -23.994 1.00 97.81 81 GLN A CA 1
ATOM 657 C C . GLN A 1 81 ? 18.448 -19.613 -25.492 1.00 97.81 81 GLN A C 1
ATOM 659 O O . GLN A 1 81 ? 19.445 -19.663 -26.212 1.00 97.81 81 GLN A O 1
ATOM 664 N N . GLN A 1 82 ? 17.212 -19.719 -25.985 1.00 97.44 82 GLN A N 1
ATOM 665 C CA . GLN A 1 82 ? 16.931 -19.943 -27.406 1.00 97.44 82 GLN A CA 1
ATOM 666 C C . GLN A 1 82 ? 17.491 -18.826 -28.297 1.00 97.44 82 GLN A C 1
ATOM 668 O O . GLN A 1 82 ? 18.029 -19.090 -29.373 1.00 97.44 82 GLN A O 1
ATOM 673 N N . LEU A 1 83 ? 17.412 -17.570 -27.852 1.00 97.69 83 LEU A N 1
ATOM 674 C CA . LEU A 1 83 ? 17.966 -16.434 -28.586 1.00 97.69 83 LEU A CA 1
ATOM 675 C C . LEU A 1 83 ? 19.502 -16.459 -28.609 1.00 97.69 83 LEU A C 1
ATOM 677 O O . LEU A 1 83 ? 20.110 -16.170 -29.643 1.00 97.69 83 LEU A O 1
ATOM 681 N N . CYS A 1 84 ? 20.141 -16.843 -27.502 1.00 96.25 84 CYS A N 1
ATOM 682 C CA . CYS A 1 84 ? 21.588 -17.044 -27.441 1.00 96.25 84 CYS A CA 1
ATOM 683 C C . CYS A 1 84 ? 22.050 -18.144 -28.405 1.00 96.25 84 CYS A C 1
ATOM 685 O O . CYS A 1 84 ? 23.008 -17.934 -29.152 1.00 96.25 84 CYS A O 1
ATOM 687 N N . GLU A 1 85 ? 21.347 -19.277 -28.433 1.00 96.69 85 GLU A N 1
ATOM 688 C CA . GLU A 1 85 ? 21.614 -20.382 -29.359 1.00 96.69 85 GLU A CA 1
ATOM 689 C C . GLU A 1 85 ? 21.425 -19.950 -30.814 1.00 96.69 85 GLU A C 1
ATOM 691 O O . GLU A 1 85 ? 22.319 -20.150 -31.636 1.00 96.69 85 GLU A O 1
ATOM 696 N N . SER A 1 86 ? 20.320 -19.266 -31.130 1.00 96.75 86 SER A N 1
ATOM 697 C CA . SER A 1 86 ? 20.067 -18.727 -32.470 1.00 96.75 86 SER A CA 1
ATOM 698 C C . SER A 1 86 ? 21.173 -17.773 -32.925 1.00 96.75 86 SER A C 1
ATOM 700 O O . SER A 1 86 ? 21.600 -17.840 -34.079 1.00 96.75 86 SER A O 1
ATOM 702 N N . ARG A 1 87 ? 21.665 -16.905 -32.034 1.00 97.12 87 ARG A N 1
ATOM 703 C CA . ARG A 1 87 ? 22.773 -15.990 -32.336 1.00 97.12 87 ARG A CA 1
ATOM 704 C C . ARG A 1 87 ? 24.088 -16.743 -32.543 1.00 97.12 87 ARG A C 1
ATOM 706 O O . ARG A 1 87 ? 24.838 -16.409 -33.456 1.00 97.12 87 ARG A O 1
ATOM 713 N N . GLY A 1 88 ? 24.362 -17.757 -31.722 1.00 95.25 88 GLY A N 1
ATOM 714 C CA . GLY A 1 88 ? 25.537 -18.619 -31.871 1.00 95.25 88 GLY A CA 1
ATOM 715 C C . GLY A 1 88 ? 25.546 -19.351 -33.214 1.00 95.25 88 GLY A C 1
ATOM 716 O O . GLY A 1 88 ? 26.545 -19.309 -33.931 1.00 95.25 88 GLY A O 1
ATOM 717 N N . LEU A 1 89 ? 24.409 -19.936 -33.599 1.00 97.00 89 LEU A N 1
ATOM 718 C CA . LEU A 1 89 ? 24.228 -20.581 -34.901 1.00 97.00 89 LEU A CA 1
ATOM 719 C C . LEU A 1 89 ? 24.428 -19.592 -36.053 1.00 97.00 89 LEU A C 1
ATOM 721 O O . LEU A 1 89 ? 25.148 -19.901 -36.999 1.00 97.00 89 LEU A O 1
ATOM 725 N N . ALA A 1 90 ? 23.858 -18.388 -35.958 1.00 95.12 90 ALA A N 1
ATOM 726 C CA . ALA A 1 90 ? 24.039 -17.352 -36.973 1.00 95.12 90 ALA A CA 1
ATOM 727 C C . ALA A 1 90 ? 25.518 -16.964 -37.149 1.00 95.12 90 ALA A C 1
ATOM 729 O O . ALA A 1 90 ? 25.992 -16.860 -38.279 1.00 95.12 90 ALA A O 1
ATOM 730 N N . HIS A 1 91 ? 26.267 -16.806 -36.052 1.00 94.25 91 HIS A N 1
ATOM 731 C CA . HIS A 1 91 ? 27.704 -16.533 -36.119 1.00 94.25 91 HIS A CA 1
ATOM 732 C C . HIS A 1 91 ? 28.504 -17.696 -36.715 1.00 94.25 91 HIS A C 1
ATOM 734 O O . HIS A 1 91 ? 29.393 -17.452 -37.528 1.00 94.25 91 HIS A O 1
ATOM 740 N N . SER A 1 92 ? 28.185 -18.943 -36.356 1.00 95.19 92 SER A N 1
ATOM 741 C CA . SER A 1 92 ? 28.840 -20.122 -36.939 1.00 95.19 92 SER A CA 1
ATOM 742 C C . SER A 1 92 ? 28.608 -20.195 -38.446 1.00 95.19 92 SER A C 1
ATOM 744 O O . SER A 1 92 ? 29.558 -20.331 -39.209 1.00 95.19 92 SER A O 1
ATOM 746 N N . LEU A 1 93 ? 27.362 -20.008 -38.888 1.00 94.56 93 LEU A N 1
ATOM 747 C CA . LEU A 1 93 ? 27.022 -19.982 -40.310 1.00 94.56 93 LEU A CA 1
ATOM 748 C C . LEU A 1 93 ? 27.733 -18.838 -41.042 1.00 94.56 93 LEU A C 1
ATOM 750 O O . LEU A 1 93 ? 28.216 -19.023 -42.155 1.00 94.56 93 LEU A O 1
ATOM 754 N N . GLN A 1 94 ? 27.838 -17.661 -40.421 1.00 92.50 94 GLN A N 1
ATOM 755 C CA . GLN A 1 94 ? 28.576 -16.533 -40.989 1.00 92.50 94 GLN A CA 1
ATOM 756 C C . GLN A 1 94 ? 30.071 -16.851 -41.153 1.00 92.50 94 GLN A C 1
ATOM 758 O O . GLN A 1 94 ? 30.665 -16.486 -42.169 1.00 92.50 94 GLN A O 1
ATOM 763 N N . TYR A 1 95 ? 30.673 -17.536 -40.178 1.00 91.06 95 TYR A N 1
ATOM 764 C CA . TYR A 1 95 ? 32.064 -17.983 -40.237 1.00 91.06 95 TYR A CA 1
ATOM 765 C C . TYR A 1 95 ? 32.281 -19.023 -41.344 1.00 91.06 95 TYR A C 1
ATOM 767 O O . TYR A 1 95 ? 33.191 -18.868 -42.162 1.00 91.06 95 TYR A O 1
ATOM 775 N N . ASP A 1 96 ? 31.400 -20.020 -41.441 1.00 90.31 96 ASP A N 1
ATOM 776 C CA . ASP A 1 96 ? 31.458 -21.051 -42.480 1.00 90.31 96 ASP A CA 1
ATOM 777 C C . ASP A 1 96 ? 31.305 -20.440 -43.881 1.00 90.31 96 ASP A C 1
ATOM 779 O O . ASP A 1 96 ? 32.099 -20.729 -44.778 1.00 90.31 96 ASP A O 1
ATOM 783 N N . LEU A 1 97 ? 30.362 -19.506 -44.061 1.00 89.25 97 LEU A N 1
ATOM 784 C CA . LEU A 1 97 ? 30.210 -18.750 -45.308 1.00 89.25 97 LEU A CA 1
ATOM 785 C C . LEU A 1 97 ? 31.465 -17.936 -45.645 1.00 89.25 97 LEU A C 1
ATOM 787 O O . LEU A 1 97 ? 31.887 -17.904 -46.802 1.00 89.25 97 LEU A O 1
ATOM 791 N N . GLN A 1 98 ? 32.096 -17.301 -44.653 1.00 87.62 98 GLN A N 1
ATOM 792 C CA . GLN A 1 98 ? 33.329 -16.541 -44.858 1.00 87.62 98 GLN A CA 1
ATOM 793 C C . GLN A 1 98 ? 34.491 -17.443 -45.303 1.00 87.62 98 GLN A C 1
ATOM 795 O O . GLN A 1 98 ? 35.282 -17.046 -46.167 1.00 87.62 98 GLN A O 1
ATOM 800 N N . ILE A 1 99 ? 34.590 -18.657 -44.756 1.00 87.25 99 ILE A N 1
ATOM 801 C CA . ILE A 1 99 ? 35.572 -19.661 -45.182 1.00 87.25 99 ILE A CA 1
ATOM 802 C C . ILE A 1 99 ? 35.270 -20.140 -46.599 1.00 87.25 99 ILE A C 1
ATOM 804 O O . ILE A 1 99 ? 36.179 -20.154 -47.430 1.00 87.25 99 ILE A O 1
ATOM 808 N N . CYS A 1 100 ? 34.017 -20.485 -46.905 1.00 82.00 100 CYS A N 1
ATOM 809 C CA . CYS A 1 100 ? 33.609 -20.888 -48.250 1.00 82.00 100 CYS A CA 1
ATOM 810 C C . CYS A 1 100 ? 33.939 -19.802 -49.283 1.00 82.00 100 CYS A C 1
ATOM 812 O O . CYS A 1 100 ? 34.453 -20.111 -50.356 1.00 82.00 100 CYS A O 1
ATOM 814 N N . HIS A 1 101 ? 33.738 -18.528 -48.936 1.00 76.50 101 HIS A N 1
ATOM 815 C CA . HIS A 1 101 ? 34.060 -17.397 -49.803 1.00 76.50 101 HIS A CA 1
ATOM 816 C C . HIS A 1 101 ? 35.575 -17.201 -49.989 1.00 76.50 101 HIS A C 1
ATOM 818 O O . HIS A 1 101 ? 36.031 -16.872 -51.081 1.00 76.50 101 HIS A O 1
ATOM 824 N N . ARG A 1 102 ? 36.382 -17.464 -48.952 1.00 72.75 102 ARG A N 1
ATOM 825 C CA . ARG A 1 102 ? 37.853 -17.422 -49.035 1.00 72.75 102 ARG A CA 1
ATOM 826 C C . ARG A 1 102 ? 38.440 -18.626 -49.788 1.00 72.75 102 ARG A C 1
ATOM 828 O O . ARG A 1 102 ? 39.485 -18.487 -50.418 1.00 72.75 102 ARG A O 1
ATOM 835 N N . GLY A 1 103 ? 37.785 -19.786 -49.727 1.00 59.50 103 GLY A N 1
ATOM 836 C CA . GLY A 1 103 ? 38.162 -21.010 -50.443 1.00 59.50 103 GLY A CA 1
ATOM 837 C C . GLY A 1 103 ? 37.721 -21.038 -51.911 1.00 59.50 103 GLY A C 1
ATOM 838 O O . GLY A 1 103 ? 38.372 -21.688 -52.722 1.00 59.50 103 GLY A O 1
ATOM 839 N N . CYS A 1 104 ? 36.677 -20.286 -52.278 1.00 53.25 104 CYS A N 1
ATOM 840 C CA . CYS A 1 104 ? 36.209 -20.114 -53.660 1.00 53.25 104 CYS A CA 1
ATOM 841 C C . CYS A 1 104 ? 36.842 -18.891 -54.345 1.00 53.25 104 CYS A C 1
ATOM 843 O O . CYS A 1 104 ? 36.174 -18.126 -55.039 1.00 53.25 104 CYS A O 1
ATOM 845 N N . GLY A 1 105 ? 38.149 -18.697 -54.163 1.00 46.00 105 GLY A N 1
ATOM 846 C CA . GLY A 1 105 ? 38.913 -17.768 -54.985 1.00 46.00 105 GLY A CA 1
ATOM 847 C C . GLY A 1 105 ? 39.106 -18.350 -56.383 1.00 46.00 105 GLY A C 1
ATOM 848 O O . GLY A 1 105 ? 39.972 -19.200 -56.582 1.00 46.00 105 GLY A O 1
ATOM 849 N N . VAL A 1 106 ? 38.315 -17.883 -57.353 1.00 52.94 106 VAL A N 1
ATOM 850 C CA . VAL A 1 106 ? 38.606 -18.044 -58.786 1.00 52.94 106 VAL A CA 1
ATOM 851 C C . VAL A 1 106 ? 40.063 -17.617 -59.027 1.00 52.94 106 VAL A C 1
ATOM 853 O O . VAL A 1 106 ? 40.441 -16.517 -58.605 1.00 52.94 106 VAL A O 1
ATOM 856 N N . PRO A 1 107 ? 40.914 -18.445 -59.666 1.00 45.59 107 PRO A N 1
ATOM 857 C CA . PRO A 1 107 ? 42.276 -18.038 -59.959 1.00 45.59 107 PRO A CA 1
ATOM 858 C C . PRO A 1 107 ? 42.216 -16.859 -60.926 1.00 45.59 107 PRO A C 1
ATOM 860 O O . PRO A 1 107 ? 41.679 -16.977 -62.023 1.00 45.59 107 PRO A O 1
ATOM 863 N N . LYS A 1 108 ? 42.772 -15.719 -60.507 1.00 49.12 108 LYS A N 1
ATOM 864 C CA . LYS A 1 108 ? 43.009 -14.552 -61.357 1.00 49.12 108 LYS A CA 1
ATOM 865 C C . LYS A 1 108 ? 44.058 -14.928 -62.404 1.00 49.12 108 LYS A C 1
ATOM 867 O O . LYS A 1 108 ? 45.251 -14.698 -62.225 1.00 49.12 108 LYS A O 1
ATOM 872 N N . ASN A 1 109 ? 43.609 -15.561 -63.476 1.00 36.56 109 ASN A N 1
ATOM 873 C CA . ASN A 1 109 ? 44.365 -15.733 -64.695 1.00 36.56 109 ASN A CA 1
ATOM 874 C C . ASN A 1 109 ? 44.542 -14.358 -65.346 1.00 36.56 109 ASN A C 1
ATOM 876 O O . ASN A 1 109 ? 43.595 -13.638 -65.653 1.00 36.56 109 ASN A O 1
ATOM 880 N N . MET A 1 110 ? 45.814 -13.992 -65.504 1.00 47.38 110 MET A N 1
ATOM 881 C CA . MET A 1 110 ? 46.250 -12.996 -66.467 1.00 47.38 110 MET A CA 1
ATOM 882 C C . MET A 1 110 ? 45.598 -13.328 -67.814 1.00 47.38 110 MET A C 1
ATOM 884 O O . MET A 1 110 ? 45.529 -14.505 -68.168 1.00 47.38 110 MET A O 1
ATOM 888 N N . ASN A 1 111 ? 45.099 -12.312 -68.519 1.00 36.66 111 ASN A N 1
ATOM 889 C CA . ASN A 1 111 ? 45.344 -12.037 -69.940 1.00 36.66 111 ASN A CA 1
ATOM 890 C C . ASN A 1 111 ? 44.213 -11.179 -70.513 1.00 36.66 111 ASN A C 1
ATOM 892 O O . ASN A 1 111 ? 43.050 -11.563 -70.559 1.00 36.66 111 ASN A O 1
ATOM 896 N N . THR A 1 112 ? 44.618 -10.011 -70.987 1.00 44.62 112 THR A N 1
ATOM 897 C CA . THR A 1 112 ? 43.923 -9.153 -71.937 1.00 44.62 112 THR A CA 1
ATOM 898 C C . THR A 1 112 ? 43.501 -9.961 -73.168 1.00 44.62 112 THR A C 1
ATOM 900 O O . THR A 1 112 ? 44.371 -10.427 -73.896 1.00 44.62 112 THR A O 1
ATOM 903 N N . SER A 1 113 ? 42.202 -10.112 -73.423 1.00 36.94 113 SER A N 1
ATOM 904 C CA . SER A 1 113 ? 41.612 -10.105 -74.771 1.00 36.94 113 SER A CA 1
ATOM 905 C C . SER A 1 113 ? 40.086 -10.182 -74.677 1.00 36.94 113 SER A C 1
ATOM 907 O O . SER A 1 113 ? 39.526 -10.729 -73.734 1.00 36.94 113 SER A O 1
ATOM 909 N N . GLU A 1 114 ? 39.466 -9.547 -75.655 1.00 39.59 114 GLU A N 1
ATOM 910 C CA . GLU A 1 114 ? 38.058 -9.242 -75.859 1.00 39.59 114 GLU A CA 1
ATOM 911 C C . GLU A 1 114 ? 37.121 -10.459 -75.863 1.00 39.59 114 GLU A C 1
ATOM 913 O O . GLU A 1 114 ? 37.511 -11.561 -76.242 1.00 39.59 114 GLU A O 1
ATOM 918 N N . GLY A 1 115 ? 35.840 -10.219 -75.560 1.00 31.50 115 GLY A N 1
ATOM 919 C CA . GLY A 1 115 ? 34.768 -11.125 -75.977 1.00 31.50 115 GLY A CA 1
ATOM 920 C C . GLY A 1 115 ? 33.610 -11.275 -74.995 1.00 31.50 115 GLY A C 1
ATOM 921 O O . GLY A 1 115 ? 33.599 -12.203 -74.204 1.00 31.50 115 GLY A O 1
ATOM 922 N N . SER A 1 116 ? 32.626 -10.386 -75.135 1.00 37.50 116 SER A N 1
ATOM 923 C CA . SER A 1 116 ? 31.178 -10.653 -75.120 1.00 37.50 116 SER A CA 1
ATOM 924 C C . SER A 1 116 ? 30.498 -11.415 -73.961 1.00 37.50 116 SER A C 1
ATOM 926 O O . SER A 1 116 ? 30.744 -12.586 -73.711 1.00 37.50 116 SER A O 1
ATOM 928 N N . HIS A 1 117 ? 29.463 -10.748 -73.430 1.00 43.22 117 HIS A N 1
ATOM 929 C CA . HIS A 1 117 ? 28.291 -11.257 -72.697 1.00 43.22 117 HIS A CA 1
ATOM 930 C C . HIS A 1 117 ? 28.535 -12.011 -71.380 1.00 43.22 117 HIS A C 1
ATOM 932 O O . HIS A 1 117 ? 28.802 -13.208 -71.352 1.00 43.22 117 HIS A O 1
ATOM 938 N N . SER A 1 118 ? 28.271 -11.335 -70.261 1.00 33.88 118 SER A N 1
ATOM 939 C CA . SER A 1 118 ? 27.742 -11.979 -69.056 1.00 33.88 118 SER A CA 1
ATOM 940 C C . SER A 1 118 ? 27.002 -10.959 -68.208 1.00 33.88 118 SER A C 1
ATOM 942 O O . SER A 1 118 ? 27.458 -9.831 -68.038 1.00 33.88 118 SER A O 1
ATOM 944 N N . GLU A 1 119 ? 25.822 -11.376 -67.764 1.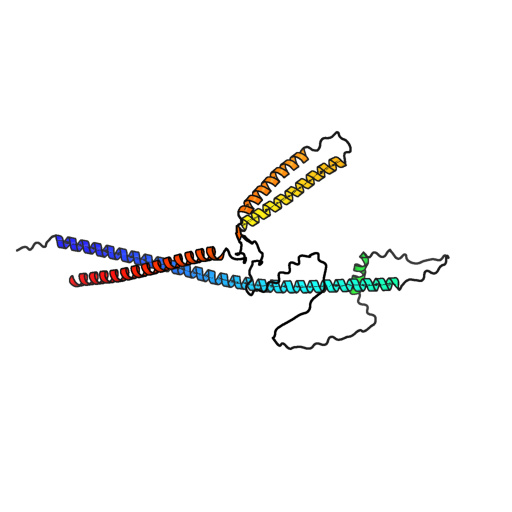00 36.09 119 GLU A N 1
ATOM 945 C CA . GLU A 1 119 ? 24.879 -10.627 -66.948 1.00 36.09 119 GLU A CA 1
ATOM 946 C C . GLU A 1 119 ? 25.580 -10.027 -65.729 1.00 36.09 119 GLU A C 1
ATOM 948 O O . GLU A 1 119 ? 26.270 -10.707 -64.968 1.00 36.09 119 GLU A O 1
ATOM 953 N N . GLU A 1 120 ? 25.427 -8.716 -65.597 1.00 32.62 120 GLU A N 1
ATOM 954 C CA . GLU A 1 120 ? 25.994 -7.905 -64.536 1.00 32.62 120 GLU A CA 1
ATOM 955 C C . GLU A 1 120 ? 25.374 -8.336 -63.202 1.00 32.62 120 GLU A C 1
ATOM 957 O O . GLU A 1 120 ? 24.224 -8.025 -62.888 1.00 32.62 120 GLU A O 1
ATOM 962 N N . SER A 1 121 ? 26.131 -9.112 -62.423 1.00 39.69 121 SER A N 1
ATOM 963 C CA . SER A 1 121 ? 25.792 -9.418 -61.041 1.00 39.69 121 SER A CA 1
ATOM 964 C C . SER A 1 121 ? 25.755 -8.107 -60.260 1.00 39.69 121 SER A C 1
ATOM 966 O O . SER A 1 121 ? 26.799 -7.501 -60.001 1.00 39.69 121 SER A O 1
ATOM 968 N N . ALA A 1 122 ? 24.546 -7.671 -59.911 1.00 49.44 122 ALA A N 1
ATOM 969 C CA . ALA A 1 122 ? 24.314 -6.543 -59.025 1.00 49.44 122 ALA A CA 1
ATOM 970 C C . ALA A 1 122 ? 25.127 -6.700 -57.719 1.00 49.44 122 ALA A C 1
ATOM 972 O O . ALA A 1 122 ? 25.355 -7.827 -57.263 1.00 49.44 122 ALA A O 1
ATOM 973 N N . PRO A 1 123 ? 25.585 -5.590 -57.113 1.00 42.16 123 PRO A N 1
ATOM 974 C CA . PRO A 1 123 ? 26.392 -5.634 -55.902 1.00 42.16 123 PRO A CA 1
ATOM 975 C C . PRO A 1 123 ? 25.587 -6.303 -54.785 1.00 42.16 123 PRO A C 1
ATOM 977 O O . PRO A 1 123 ? 24.503 -5.844 -54.441 1.00 42.16 123 PRO A O 1
ATOM 980 N N . PHE A 1 124 ? 26.113 -7.401 -54.240 1.00 52.41 124 PHE A N 1
ATOM 981 C CA . PHE A 1 124 ? 25.504 -8.115 -53.120 1.00 52.41 124 PHE A CA 1
ATOM 982 C C . PHE A 1 124 ? 25.362 -7.167 -51.918 1.00 52.41 124 PHE A C 1
ATOM 984 O O . PHE A 1 124 ? 26.359 -6.807 -51.286 1.00 52.41 124 PHE A O 1
ATOM 991 N N . ASP A 1 125 ? 24.126 -6.766 -51.610 1.00 51.06 125 ASP A N 1
ATOM 992 C CA . ASP A 1 125 ? 23.781 -6.017 -50.403 1.00 51.06 125 ASP A CA 1
ATOM 993 C C . ASP A 1 125 ? 23.503 -7.018 -49.261 1.00 51.06 125 ASP A C 1
ATOM 995 O O . ASP A 1 125 ? 22.622 -7.876 -49.383 1.00 51.06 125 ASP A O 1
ATOM 999 N N . PRO A 1 126 ? 24.221 -6.943 -48.123 1.00 56.25 126 PRO A N 1
ATOM 1000 C CA . PRO A 1 126 ? 23.980 -7.782 -46.947 1.00 56.25 126 PRO A CA 1
ATOM 1001 C C . PRO A 1 126 ? 22.539 -7.748 -46.416 1.00 56.25 126 PRO A C 1
ATOM 1003 O O . PRO A 1 126 ? 22.150 -8.637 -45.655 1.00 56.25 126 PRO A O 1
ATOM 1006 N N . ARG A 1 127 ? 21.743 -6.735 -46.783 1.00 57.78 127 ARG A N 1
ATOM 1007 C CA . ARG A 1 127 ? 20.332 -6.629 -46.392 1.00 57.78 127 A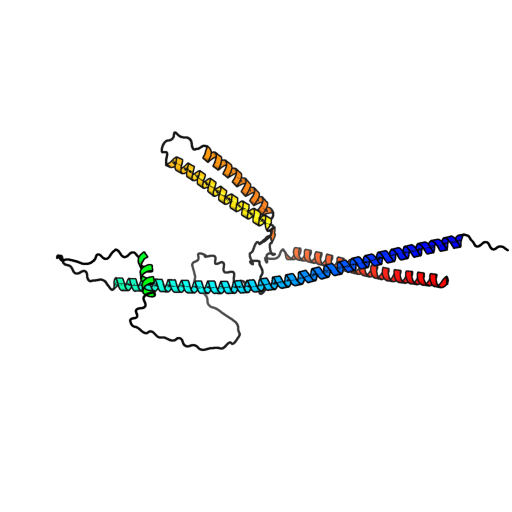RG A CA 1
ATOM 1008 C C . ARG A 1 127 ? 19.423 -7.602 -47.149 1.00 57.78 127 ARG A C 1
ATOM 1010 O O . ARG A 1 127 ? 18.427 -8.030 -46.574 1.00 57.78 127 ARG A O 1
ATOM 1017 N N . ASP A 1 128 ? 19.792 -8.045 -48.348 1.00 57.97 128 ASP A N 1
ATOM 1018 C CA . ASP A 1 128 ? 18.967 -8.960 -49.154 1.00 57.97 128 ASP A CA 1
ATOM 1019 C C . ASP A 1 128 ? 19.110 -10.434 -48.735 1.00 57.97 128 ASP A C 1
ATOM 1021 O O . ASP A 1 128 ? 18.270 -11.278 -49.063 1.00 57.97 128 ASP A O 1
ATOM 1025 N N . LEU A 1 129 ? 20.118 -10.749 -47.911 1.00 59.28 129 LEU A N 1
ATOM 1026 C CA . LEU A 1 129 ? 20.363 -12.098 -47.395 1.00 59.28 129 LEU A CA 1
ATOM 1027 C C . LEU A 1 129 ? 19.197 -12.611 -46.533 1.00 59.28 129 LEU A C 1
ATOM 1029 O O . LEU A 1 129 ? 18.864 -13.796 -46.581 1.00 59.28 129 LEU A O 1
ATOM 1033 N N . HIS A 1 130 ? 18.537 -11.723 -45.776 1.00 64.38 130 HIS A N 1
ATOM 1034 C CA . HIS A 1 130 ? 17.382 -12.097 -44.950 1.00 64.38 130 HIS A CA 1
ATOM 1035 C C . HIS A 1 130 ? 16.170 -12.487 -45.812 1.00 64.38 130 HIS A C 1
ATOM 1037 O O . HIS A 1 130 ? 15.378 -13.350 -45.424 1.00 64.38 130 HIS A O 1
ATOM 1043 N N . VAL A 1 131 ? 16.032 -11.860 -46.984 1.00 64.31 131 VAL A N 1
ATOM 1044 C CA . VAL A 1 131 ? 14.954 -12.118 -47.944 1.00 64.31 131 VAL A CA 1
ATOM 1045 C C . VAL A 1 131 ? 15.217 -13.438 -48.666 1.00 64.31 131 VAL A C 1
ATOM 1047 O O . VAL A 1 131 ? 14.314 -14.267 -48.783 1.00 64.31 131 VAL A O 1
ATOM 1050 N N . GLN A 1 132 ? 16.469 -13.688 -49.060 1.00 50.69 132 GLN A N 1
ATOM 1051 C CA . GLN A 1 132 ? 16.881 -14.943 -49.691 1.00 50.69 132 GLN A CA 1
ATOM 1052 C C . GLN A 1 132 ? 16.763 -16.153 -48.753 1.00 50.69 132 GLN A C 1
ATOM 1054 O O . GLN A 1 132 ? 16.235 -17.183 -49.172 1.00 50.69 132 GLN A O 1
ATOM 1059 N N . LEU A 1 133 ? 17.172 -16.044 -47.481 1.00 58.31 133 LEU A N 1
ATOM 1060 C CA . LEU A 1 133 ? 17.014 -17.144 -46.516 1.00 58.31 133 LEU A CA 1
ATOM 1061 C C . LEU A 1 133 ? 15.535 -17.453 -46.229 1.00 58.31 133 LEU A C 1
ATOM 1063 O O . LEU A 1 133 ? 15.155 -18.621 -46.141 1.00 58.31 133 LEU A O 1
ATOM 1067 N N . GLY A 1 134 ? 14.691 -16.419 -46.131 1.00 57.34 134 GLY A N 1
ATOM 1068 C CA . GLY A 1 134 ? 13.246 -16.588 -45.956 1.00 57.34 134 GLY A CA 1
ATOM 1069 C C . GLY A 1 134 ? 12.592 -17.314 -47.138 1.00 57.34 134 GLY A C 1
ATOM 1070 O O . GLY A 1 134 ? 11.730 -18.171 -46.946 1.00 57.34 134 GLY A O 1
ATOM 1071 N N . GLN A 1 135 ? 13.049 -17.051 -48.364 1.00 49.19 135 GLN A N 1
ATOM 1072 C CA . GLN A 1 135 ? 12.539 -17.717 -49.568 1.00 49.19 135 GLN A CA 1
ATOM 1073 C C . GLN A 1 135 ? 13.013 -19.179 -49.692 1.00 49.19 135 GLN A C 1
ATOM 1075 O O . GLN A 1 135 ? 12.244 -20.033 -50.144 1.00 49.19 135 GLN A O 1
ATOM 1080 N N . GLN A 1 136 ? 14.226 -19.500 -49.226 1.00 45.22 136 GLN A N 1
ATOM 1081 C CA . GLN A 1 136 ? 14.773 -20.868 -49.238 1.00 45.22 136 GLN A CA 1
ATOM 1082 C C . GLN A 1 136 ? 14.107 -21.798 -48.214 1.00 45.22 136 GLN A C 1
ATOM 1084 O O . GLN A 1 136 ? 13.950 -22.987 -48.469 1.00 45.22 136 GLN A O 1
ATOM 1089 N N . LEU A 1 137 ? 13.647 -21.268 -47.078 1.00 52.12 137 LEU A N 1
ATOM 1090 C CA . LEU A 1 137 ? 12.896 -22.054 -46.090 1.00 52.12 137 LEU A CA 1
ATOM 1091 C C . LEU A 1 137 ? 11.440 -22.313 -46.515 1.00 52.12 137 LEU A C 1
ATOM 1093 O O . LEU A 1 137 ? 10.813 -23.251 -46.026 1.00 52.12 137 LEU A O 1
ATOM 1097 N N . THR A 1 138 ? 10.912 -21.511 -47.445 1.00 47.19 138 THR A N 1
ATOM 1098 C CA . THR A 1 138 ? 9.532 -21.639 -47.944 1.00 47.19 138 THR A CA 1
ATOM 1099 C C . THR A 1 138 ? 9.440 -22.544 -49.184 1.00 47.19 138 THR A C 1
ATOM 1101 O O . THR A 1 138 ? 8.398 -23.145 -49.443 1.00 47.19 138 THR A O 1
ATOM 1104 N N . SER A 1 139 ? 10.530 -22.687 -49.946 1.00 45.84 139 SER A N 1
ATOM 1105 C CA . SER A 1 139 ? 10.594 -23.509 -51.160 1.00 45.84 139 SER A CA 1
ATOM 1106 C C . SER A 1 139 ? 11.285 -24.846 -50.879 1.00 45.84 139 SER A C 1
ATOM 1108 O O . SER A 1 139 ? 12.485 -25.021 -51.053 1.00 45.84 139 SER A O 1
ATOM 1110 N N . GLY A 1 140 ? 10.502 -25.820 -50.412 1.00 48.56 140 GLY A N 1
ATOM 1111 C CA . GLY A 1 140 ? 10.977 -27.171 -50.126 1.00 48.56 140 GLY A CA 1
ATOM 1112 C C . GLY A 1 140 ? 11.547 -27.882 -51.357 1.00 48.56 140 GLY A C 1
ATOM 1113 O O . GLY A 1 140 ? 10.813 -28.559 -52.073 1.00 48.56 140 GLY A O 1
ATOM 1114 N N . ILE A 1 141 ? 12.865 -27.800 -51.559 1.00 37.19 141 ILE A N 1
ATOM 1115 C CA . ILE A 1 141 ? 13.618 -28.686 -52.450 1.00 37.19 141 ILE A CA 1
ATOM 1116 C C . ILE A 1 141 ? 14.834 -29.235 -51.695 1.00 37.19 141 ILE A C 1
ATOM 1118 O O . ILE A 1 141 ? 15.750 -28.535 -51.282 1.00 37.19 141 ILE A O 1
ATOM 1122 N N . ARG A 1 142 ? 14.770 -30.547 -51.495 1.00 47.69 142 ARG A N 1
ATOM 1123 C CA . ARG A 1 142 ? 15.720 -31.444 -50.835 1.00 47.69 142 ARG A CA 1
ATOM 1124 C C . ARG A 1 142 ? 16.898 -31.760 -51.772 1.00 47.69 142 ARG A C 1
ATOM 1126 O O . ARG A 1 142 ? 16.598 -32.175 -52.885 1.00 47.69 142 ARG A O 1
ATOM 1133 N N . LEU A 1 143 ? 18.163 -31.690 -51.303 1.00 39.62 143 LEU A N 1
ATOM 1134 C CA . LEU A 1 143 ? 19.306 -32.622 -51.568 1.00 39.62 143 LEU A CA 1
ATOM 1135 C C . LEU A 1 143 ? 20.661 -32.073 -50.998 1.00 39.62 143 LEU A C 1
ATOM 1137 O O . LEU A 1 143 ? 20.750 -30.865 -50.817 1.00 39.62 143 LEU A O 1
ATOM 1141 N N . PRO A 1 144 ? 21.770 -32.853 -50.852 1.00 41.84 144 PRO A N 1
ATOM 1142 C CA . PRO A 1 144 ? 22.000 -34.090 -50.071 1.00 41.84 144 PRO A CA 1
ATOM 1143 C C . PRO A 1 144 ? 23.314 -34.105 -49.225 1.00 41.84 144 PRO A C 1
ATOM 1145 O O . PRO A 1 144 ? 24.341 -33.598 -49.653 1.00 41.84 144 PRO A O 1
ATOM 1148 N N . GLY A 1 145 ? 23.328 -34.878 -48.124 1.00 31.02 145 GLY A N 1
ATOM 1149 C CA . GLY A 1 145 ? 24.540 -35.436 -47.474 1.00 31.02 145 GLY A CA 1
ATOM 1150 C C . GLY A 1 145 ? 25.334 -34.446 -46.597 1.00 31.02 145 GLY A C 1
ATOM 1151 O O . GLY A 1 145 ? 25.689 -33.373 -47.040 1.00 31.02 145 GLY A O 1
ATOM 1152 N N . ALA A 1 146 ? 25.671 -34.706 -45.334 1.00 31.98 146 ALA A N 1
ATOM 1153 C CA . ALA A 1 146 ? 26.062 -35.965 -44.728 1.00 31.98 146 ALA A CA 1
ATOM 1154 C C . ALA A 1 146 ? 25.542 -36.112 -43.287 1.00 31.98 146 ALA A C 1
ATOM 1156 O O . ALA A 1 146 ? 25.368 -35.168 -42.524 1.00 31.98 146 ALA A O 1
ATOM 1157 N N . ARG A 1 147 ? 25.315 -37.375 -42.952 1.00 41.97 147 ARG A N 1
ATOM 1158 C CA . ARG A 1 147 ? 24.902 -37.946 -41.676 1.00 41.97 147 ARG A CA 1
ATOM 1159 C C . ARG A 1 147 ? 25.963 -37.701 -40.592 1.00 41.97 147 ARG A C 1
ATOM 1161 O O . ARG A 1 147 ? 27.024 -38.310 -40.663 1.00 41.97 147 ARG A O 1
ATOM 1168 N N . ILE A 1 148 ? 25.644 -36.940 -39.544 1.00 41.22 148 ILE A N 1
ATOM 1169 C CA . ILE A 1 148 ? 26.175 -37.216 -38.199 1.00 41.22 148 ILE A CA 1
ATOM 1170 C C . ILE A 1 148 ? 24.982 -37.408 -37.278 1.00 41.22 148 ILE A C 1
ATOM 1172 O O . ILE A 1 148 ? 24.286 -36.487 -36.868 1.00 41.22 148 ILE A O 1
ATOM 1176 N N . GLN A 1 149 ? 24.728 -38.684 -37.055 1.00 39.31 149 GLN A N 1
ATOM 1177 C CA . GLN A 1 149 ? 23.704 -39.239 -36.206 1.00 39.31 149 GLN A CA 1
ATOM 1178 C C . GLN A 1 149 ? 24.459 -39.726 -34.971 1.00 39.31 149 GLN A C 1
ATOM 1180 O O . GLN A 1 149 ? 25.090 -40.776 -35.027 1.00 39.31 149 GLN A O 1
ATOM 1185 N N . LEU A 1 150 ? 24.458 -38.942 -33.894 1.00 35.62 150 LEU A N 1
ATOM 1186 C CA . LEU A 1 150 ? 24.922 -39.393 -32.582 1.00 35.62 150 LEU A CA 1
ATOM 1187 C C . LEU A 1 150 ? 23.850 -39.043 -31.544 1.00 35.62 150 LEU A C 1
ATOM 1189 O O . LEU A 1 150 ? 23.878 -38.003 -30.903 1.00 35.62 150 LEU A O 1
ATOM 1193 N N . PHE A 1 151 ? 22.878 -39.955 -31.502 1.00 35.06 151 PHE A N 1
ATOM 1194 C CA . PHE A 1 151 ? 22.059 -40.377 -30.367 1.00 35.06 151 PHE A CA 1
ATOM 1195 C C . PHE A 1 151 ? 21.376 -39.298 -29.511 1.00 35.06 151 PHE A C 1
ATOM 1197 O O . PHE A 1 151 ? 21.906 -38.817 -28.516 1.00 35.06 151 PHE A O 1
ATOM 1204 N N . HIS A 1 152 ? 20.093 -39.089 -29.813 1.00 32.06 152 HIS A N 1
ATOM 1205 C CA . HIS A 1 152 ? 19.086 -39.226 -28.765 1.00 32.06 152 HIS A CA 1
ATOM 1206 C C . HIS A 1 152 ? 19.008 -40.701 -28.353 1.00 32.06 152 HIS A C 1
ATOM 1208 O O . HIS A 1 152 ? 18.903 -41.561 -29.229 1.00 32.06 152 HIS A O 1
ATOM 1214 N N . ASP A 1 153 ? 18.976 -40.974 -27.052 1.00 28.31 153 ASP A N 1
ATOM 1215 C CA . ASP A 1 153 ? 18.223 -42.114 -26.530 1.00 28.31 153 ASP A CA 1
ATOM 1216 C C . ASP A 1 153 ? 17.421 -41.645 -25.296 1.00 28.31 153 ASP A C 1
ATOM 1218 O O . ASP A 1 153 ? 17.963 -40.887 -24.482 1.00 28.31 153 ASP A O 1
ATOM 1222 N N . PRO A 1 154 ? 16.128 -41.999 -25.167 1.00 48.72 154 PRO A N 1
ATOM 1223 C CA . PRO A 1 154 ? 15.277 -41.606 -24.058 1.00 48.72 154 PRO A CA 1
ATOM 1224 C C . PRO A 1 154 ? 15.292 -42.696 -22.978 1.00 48.72 154 PRO A C 1
ATOM 1226 O O . PRO A 1 154 ? 14.942 -43.843 -23.242 1.00 48.72 154 PRO A O 1
ATOM 1229 N N . ALA A 1 155 ? 15.614 -42.349 -21.733 1.00 33.25 155 ALA A N 1
ATOM 1230 C CA . ALA A 1 155 ? 15.383 -43.250 -20.607 1.00 33.25 155 ALA A CA 1
ATOM 1231 C C . ALA A 1 155 ? 14.849 -42.481 -19.394 1.00 33.25 155 ALA A C 1
ATOM 1233 O O . ALA A 1 155 ? 15.451 -41.531 -18.899 1.00 33.25 155 ALA A O 1
ATOM 1234 N N . LEU A 1 156 ? 13.664 -42.906 -18.970 1.00 35.06 156 LEU A N 1
ATOM 1235 C CA . LEU A 1 156 ? 12.900 -42.429 -17.827 1.00 35.06 156 LEU A CA 1
ATOM 1236 C C . LEU A 1 156 ? 13.531 -42.883 -16.496 1.00 35.06 156 LEU A C 1
ATOM 1238 O O . LEU A 1 156 ? 13.853 -44.058 -16.355 1.00 35.06 156 LEU A O 1
ATOM 1242 N N . SER A 1 157 ? 13.534 -41.960 -15.520 1.00 31.28 157 SER A N 1
ATOM 1243 C CA . SER A 1 157 ? 13.532 -42.164 -14.049 1.00 31.28 157 SER A CA 1
ATOM 1244 C C . SER A 1 157 ? 14.817 -42.750 -13.420 1.00 31.28 157 SER A C 1
ATOM 1246 O O . SER A 1 157 ? 15.412 -43.676 -13.940 1.00 31.28 157 SER A O 1
ATOM 1248 N N . THR A 1 158 ? 15.327 -42.252 -12.285 1.00 35.88 158 THR A N 1
ATOM 1249 C CA . THR A 1 158 ? 14.692 -42.263 -10.945 1.00 35.88 158 THR A CA 1
ATOM 1250 C C . THR A 1 158 ? 15.250 -41.200 -9.967 1.00 35.88 158 THR A C 1
ATOM 1252 O O . THR A 1 158 ? 16.380 -40.752 -10.147 1.00 35.88 158 THR A O 1
ATOM 1255 N N . PRO A 1 159 ? 14.514 -40.846 -8.887 1.00 51.75 159 PRO A N 1
ATOM 1256 C CA . PRO A 1 159 ? 14.914 -39.867 -7.868 1.00 51.75 159 PRO A CA 1
ATOM 1257 C C . PRO A 1 159 ? 15.555 -40.531 -6.638 1.00 51.75 159 PRO A C 1
ATOM 1259 O O . PRO A 1 159 ? 14.973 -41.484 -6.134 1.00 51.75 159 PRO A O 1
ATOM 1262 N N . VAL A 1 160 ? 16.650 -40.001 -6.071 1.00 36.00 160 VAL A N 1
ATOM 1263 C CA . VAL A 1 160 ? 17.030 -40.265 -4.662 1.00 36.00 160 VAL A CA 1
ATOM 1264 C C . VAL A 1 160 ? 17.801 -39.079 -4.064 1.00 36.00 160 VAL A C 1
ATOM 1266 O O . VAL A 1 160 ? 18.628 -38.450 -4.715 1.00 36.00 160 VAL A O 1
ATOM 1269 N N . ARG A 1 161 ? 17.456 -38.800 -2.808 1.00 40.31 161 ARG A N 1
ATOM 1270 C CA . ARG A 1 161 ? 17.878 -37.736 -1.898 1.00 40.31 161 ARG A CA 1
ATOM 1271 C C . ARG A 1 161 ? 19.242 -37.955 -1.210 1.00 40.31 161 ARG A C 1
ATOM 1273 O O . ARG A 1 161 ? 19.647 -39.092 -1.005 1.00 40.31 161 ARG A O 1
ATOM 1280 N N . ASP A 1 162 ? 19.798 -36.819 -0.769 1.00 35.00 162 ASP A N 1
ATOM 1281 C CA . ASP A 1 162 ? 20.588 -36.496 0.440 1.00 35.00 162 ASP A CA 1
ATOM 1282 C C . ASP A 1 162 ? 21.900 -37.245 0.773 1.00 35.00 162 ASP A C 1
ATOM 1284 O O . ASP A 1 162 ? 21.916 -38.455 0.979 1.00 35.00 162 ASP A O 1
ATOM 1288 N N . THR A 1 163 ? 22.984 -36.485 1.025 1.00 34.00 163 THR A N 1
ATOM 1289 C CA . THR A 1 163 ? 23.597 -36.201 2.361 1.00 34.00 163 THR A CA 1
ATOM 1290 C C . THR A 1 163 ? 25.120 -35.939 2.252 1.00 34.00 163 THR A C 1
ATOM 1292 O O . THR A 1 163 ? 25.844 -36.776 1.728 1.00 34.00 163 THR A O 1
ATOM 1295 N N . GLY A 1 164 ? 25.632 -34.859 2.873 1.00 29.42 164 GLY A N 1
ATOM 1296 C CA . GLY A 1 164 ? 26.860 -34.966 3.694 1.00 29.42 164 GLY A CA 1
ATOM 1297 C C . GLY A 1 164 ? 28.165 -34.235 3.305 1.00 29.42 164 GLY A C 1
ATOM 1298 O O . GLY A 1 164 ? 29.005 -34.798 2.623 1.00 29.42 164 GLY A O 1
ATOM 1299 N N . LEU A 1 165 ? 28.368 -33.050 3.904 1.00 33.78 165 LEU A N 1
ATOM 1300 C CA . LEU A 1 165 ? 29.506 -32.638 4.768 1.00 33.78 165 LEU A CA 1
ATOM 1301 C C . LEU A 1 165 ? 31.001 -32.646 4.288 1.00 33.78 165 LEU A C 1
ATOM 1303 O O . LEU A 1 165 ? 31.635 -33.686 4.181 1.00 33.78 165 LEU A O 1
ATOM 1307 N N . PHE A 1 166 ? 31.570 -31.420 4.277 1.00 28.73 166 PHE A N 1
ATOM 1308 C CA . PHE A 1 166 ? 32.893 -30.924 4.767 1.00 28.73 166 PHE A CA 1
ATOM 1309 C C . PHE A 1 166 ? 34.266 -31.212 4.082 1.00 28.73 166 PHE A C 1
ATOM 1311 O O . PHE A 1 166 ? 34.859 -32.261 4.291 1.00 28.73 166 PHE A O 1
ATOM 1318 N N . SER A 1 167 ? 34.833 -30.120 3.507 1.00 31.47 167 SER A N 1
ATOM 1319 C CA . SER A 1 167 ? 36.152 -29.451 3.786 1.00 31.47 167 SER A CA 1
ATOM 1320 C C . SER A 1 167 ? 37.509 -30.155 3.490 1.00 31.47 167 SER A C 1
ATOM 1322 O O . SER A 1 167 ? 37.558 -31.376 3.486 1.00 31.47 167 SER A O 1
ATOM 1324 N N . PRO A 1 168 ? 38.685 -29.458 3.473 1.00 45.56 168 PRO A N 1
ATOM 1325 C CA . PRO A 1 168 ? 39.073 -28.128 2.942 1.00 45.56 168 PRO A CA 1
ATOM 1326 C C . PRO A 1 168 ? 40.449 -28.102 2.176 1.00 45.56 168 PRO A C 1
ATOM 1328 O O . PRO A 1 168 ? 41.176 -29.087 2.115 1.00 45.56 168 PRO A O 1
ATOM 1331 N N . SER A 1 169 ? 40.854 -26.900 1.718 1.00 26.72 169 SER A N 1
ATOM 1332 C CA . SER A 1 169 ? 42.228 -26.369 1.466 1.00 26.72 169 SER A CA 1
ATOM 1333 C C . SER A 1 169 ? 43.028 -26.683 0.176 1.00 26.72 169 SER A C 1
ATOM 1335 O O . SER A 1 169 ? 43.662 -27.723 0.048 1.00 26.72 169 SER A O 1
ATOM 1337 N N . SER A 1 170 ? 43.213 -25.660 -0.678 1.00 31.11 170 SER A N 1
ATOM 1338 C CA . SER A 1 170 ? 44.546 -25.057 -0.913 1.00 31.11 170 SER A CA 1
ATOM 1339 C C . SER A 1 170 ? 44.492 -23.700 -1.645 1.00 31.11 170 SER A C 1
ATOM 1341 O O . SER A 1 170 ? 43.539 -23.460 -2.384 1.00 31.11 170 SER A O 1
ATOM 1343 N N . PRO A 1 171 ? 45.482 -22.805 -1.430 1.00 37.75 171 PRO A N 1
ATOM 1344 C CA . PRO A 1 171 ? 45.441 -21.404 -1.842 1.00 37.75 171 PRO A CA 1
ATOM 1345 C C . PRO A 1 171 ? 46.393 -21.061 -3.008 1.00 37.75 171 PRO A C 1
ATOM 1347 O O . PRO A 1 171 ? 47.254 -21.851 -3.382 1.00 37.75 171 PRO A O 1
ATOM 1350 N N . LEU A 1 172 ? 46.292 -19.795 -3.437 1.00 29.61 172 LEU A N 1
ATOM 1351 C CA . LEU A 1 172 ? 47.241 -18.981 -4.219 1.00 29.61 172 LEU A CA 1
ATOM 1352 C C . LEU A 1 172 ? 47.039 -18.962 -5.747 1.00 29.61 172 LEU A C 1
ATOM 1354 O O . LEU A 1 172 ? 47.517 -19.827 -6.473 1.00 29.61 172 LEU A O 1
ATOM 1358 N N . SER A 1 173 ? 46.472 -17.860 -6.252 1.00 29.89 173 SER A N 1
ATOM 1359 C CA . SER A 1 173 ? 47.201 -16.964 -7.163 1.00 29.89 173 SER A CA 1
ATOM 1360 C C . SER A 1 173 ? 46.548 -15.583 -7.216 1.00 29.89 173 SER A C 1
ATOM 1362 O O . SER A 1 173 ? 45.342 -15.415 -7.076 1.00 29.89 173 SER A O 1
ATOM 1364 N N . LEU A 1 174 ? 47.431 -14.604 -7.316 1.00 27.84 174 LEU A N 1
ATOM 1365 C CA . LEU A 1 174 ? 47.294 -13.187 -7.032 1.00 27.84 174 LEU A CA 1
ATOM 1366 C C . LEU A 1 174 ? 46.905 -12.382 -8.289 1.00 27.84 174 LEU A C 1
ATOM 1368 O O . LEU A 1 174 ? 47.365 -12.704 -9.380 1.00 27.84 174 LEU A O 1
ATOM 1372 N N . THR A 1 175 ? 46.211 -11.255 -8.063 1.00 25.25 175 THR A N 1
ATOM 1373 C CA . THR A 1 175 ? 46.413 -9.966 -8.770 1.00 25.25 175 THR A CA 1
ATOM 1374 C C . THR A 1 175 ? 45.692 -9.755 -10.116 1.00 25.25 175 THR A C 1
ATOM 1376 O O . THR A 1 175 ? 46.259 -10.010 -11.171 1.00 25.25 175 THR A O 1
ATOM 1379 N N . LEU A 1 176 ? 44.479 -9.170 -10.083 1.00 32.22 176 LEU A N 1
ATOM 1380 C CA . LEU A 1 176 ? 44.172 -7.773 -10.494 1.00 32.22 176 LEU A CA 1
ATOM 1381 C C . LEU A 1 176 ? 42.657 -7.540 -10.661 1.00 32.22 176 LEU A C 1
ATOM 1383 O O . LEU A 1 176 ? 42.036 -8.008 -11.607 1.00 32.22 176 LEU A O 1
ATOM 1387 N N . GLU A 1 177 ? 42.103 -6.752 -9.743 1.00 31.17 177 GLU A N 1
ATOM 1388 C CA . GLU A 1 177 ? 40.817 -6.045 -9.845 1.00 31.17 177 GLU A CA 1
ATOM 1389 C C . GLU A 1 177 ? 40.919 -4.895 -10.876 1.00 31.17 177 GLU A C 1
ATOM 1391 O O . GLU A 1 177 ? 42.002 -4.317 -11.024 1.00 31.17 177 GLU A O 1
ATOM 1396 N N . PRO A 1 178 ? 39.823 -4.530 -11.576 1.00 31.39 178 PRO A N 1
ATOM 1397 C CA . PRO A 1 178 ? 38.816 -3.652 -10.973 1.00 31.39 178 PRO A CA 1
ATOM 1398 C C . PRO A 1 178 ? 37.359 -4.096 -11.204 1.00 31.39 178 PRO A C 1
ATOM 1400 O O . PRO A 1 178 ? 36.769 -3.836 -12.246 1.00 31.39 178 PRO A O 1
ATOM 1403 N N . ARG A 1 179 ? 36.778 -4.678 -10.151 1.00 34.47 179 ARG A N 1
ATOM 1404 C CA . ARG A 1 179 ? 35.516 -4.311 -9.495 1.00 34.47 179 ARG A CA 1
ATOM 1405 C C . ARG A 1 179 ? 34.327 -3.947 -10.388 1.00 34.47 179 ARG A C 1
ATOM 1407 O O . ARG A 1 179 ? 33.851 -2.811 -10.373 1.00 34.47 179 ARG A O 1
ATOM 1414 N N . GLU A 1 180 ? 33.762 -4.952 -11.046 1.00 32.56 180 GLU A N 1
ATOM 1415 C CA . GLU A 1 180 ? 32.330 -4.948 -11.347 1.00 32.56 180 GLU A CA 1
ATOM 1416 C C . GLU A 1 180 ? 31.572 -5.305 -10.063 1.00 32.56 180 GLU A C 1
ATOM 1418 O O . GLU A 1 180 ? 31.749 -6.371 -9.475 1.00 32.56 180 GLU A O 1
ATOM 1423 N N . VAL A 1 181 ? 30.784 -4.353 -9.563 1.00 33.66 181 VAL A N 1
ATOM 1424 C CA . VAL A 1 181 ? 29.907 -4.560 -8.409 1.00 33.66 181 VAL A CA 1
ATOM 1425 C C . VAL A 1 181 ? 28.729 -5.402 -8.888 1.00 33.66 181 VAL A C 1
ATOM 1427 O O . VAL A 1 181 ? 27.721 -4.876 -9.352 1.00 33.66 181 VAL A O 1
ATOM 1430 N N . ASP A 1 182 ? 28.901 -6.716 -8.817 1.00 30.19 182 ASP A N 1
ATOM 1431 C CA . ASP A 1 182 ? 27.851 -7.696 -9.044 1.00 30.19 182 ASP A CA 1
ATOM 1432 C C . ASP A 1 182 ? 26.813 -7.599 -7.913 1.00 30.19 182 ASP A C 1
ATOM 1434 O O . ASP A 1 182 ? 27.101 -7.870 -6.744 1.00 30.19 182 ASP A O 1
ATOM 1438 N N . PHE A 1 183 ? 25.596 -7.165 -8.245 1.00 37.03 183 PHE A N 1
ATOM 1439 C CA . PHE A 1 183 ? 24.451 -7.167 -7.331 1.00 37.03 183 PHE A CA 1
ATOM 1440 C C . PHE A 1 183 ? 23.784 -8.550 -7.321 1.00 37.03 183 PHE A C 1
ATOM 1442 O O . PHE A 1 183 ? 22.577 -8.673 -7.522 1.00 37.03 183 PHE A O 1
ATOM 1449 N N . SER A 1 184 ? 24.557 -9.602 -7.064 1.00 32.94 184 SER A N 1
ATOM 1450 C CA . SER A 1 184 ? 24.010 -10.932 -6.803 1.00 32.94 184 SER A CA 1
ATOM 1451 C C . SER A 1 184 ? 23.486 -10.984 -5.364 1.00 32.94 184 SER A C 1
ATOM 1453 O O . SER A 1 184 ? 24.214 -11.259 -4.411 1.00 32.94 184 SER A O 1
ATOM 1455 N N . LEU A 1 185 ? 22.200 -10.662 -5.190 1.00 40.12 185 LEU A N 1
ATOM 1456 C CA . LEU A 1 185 ? 21.467 -10.865 -3.938 1.00 40.12 185 LEU A CA 1
ATOM 1457 C C . LEU A 1 185 ? 21.084 -12.346 -3.798 1.00 40.12 185 LEU A C 1
ATOM 1459 O O . LEU A 1 185 ? 19.928 -12.725 -3.964 1.00 40.12 185 LEU A O 1
ATOM 1463 N N . GLU A 1 186 ? 22.065 -13.182 -3.464 1.00 45.31 186 GLU A N 1
ATOM 1464 C CA . GLU A 1 186 ? 21.818 -14.524 -2.935 1.00 45.31 186 GLU A CA 1
ATOM 1465 C C . GLU A 1 186 ? 21.368 -14.377 -1.471 1.00 45.31 186 GLU A C 1
ATOM 1467 O O . GLU A 1 186 ? 22.165 -14.144 -0.558 1.00 45.31 186 GLU A O 1
ATOM 1472 N N . GLY A 1 187 ? 20.057 -14.435 -1.249 1.00 37.34 187 GLY A N 1
ATOM 1473 C CA . GLY A 1 187 ? 19.439 -14.343 0.068 1.00 37.34 187 GLY A CA 1
ATOM 1474 C C . GLY A 1 187 ? 18.564 -15.554 0.340 1.00 37.34 187 GLY A C 1
ATOM 1475 O O . GLY A 1 187 ? 17.349 -15.481 0.186 1.00 37.34 187 GLY A O 1
ATOM 1476 N N . GLN A 1 188 ? 19.164 -16.661 0.775 1.00 42.34 188 GLN A N 1
ATOM 1477 C CA . GLN A 1 188 ? 18.414 -17.775 1.343 1.00 42.34 188 GLN A CA 1
ATOM 1478 C C . GLN A 1 188 ? 18.070 -17.460 2.807 1.00 42.34 188 GLN A C 1
ATOM 1480 O O . GLN A 1 188 ? 18.877 -17.666 3.711 1.00 42.34 188 GLN A O 1
ATOM 1485 N N . ALA A 1 189 ? 16.858 -16.950 3.032 1.00 37.12 189 ALA A N 1
ATOM 1486 C CA . ALA A 1 189 ? 16.194 -16.926 4.333 1.00 37.12 189 ALA A CA 1
ATOM 1487 C C . ALA A 1 189 ? 14.782 -17.538 4.182 1.00 37.12 189 ALA A C 1
ATOM 1489 O O . ALA A 1 189 ? 14.139 -17.280 3.162 1.00 37.12 189 ALA A O 1
ATOM 1490 N N . PRO A 1 190 ? 14.285 -18.356 5.134 1.00 41.53 190 PRO A N 1
ATOM 1491 C CA . PRO A 1 190 ? 12.975 -19.023 5.038 1.00 41.53 190 PRO A CA 1
ATOM 1492 C C . PRO A 1 190 ? 11.760 -18.082 5.118 1.00 41.53 190 PRO A C 1
ATOM 1494 O O . PRO A 1 190 ? 10.615 -18.522 5.046 1.00 41.53 190 PRO A O 1
ATOM 1497 N N . ASP A 1 191 ? 11.989 -16.791 5.280 1.00 45.47 191 ASP A N 1
ATOM 1498 C CA . ASP A 1 191 ? 11.000 -15.759 5.498 1.00 45.47 191 ASP A CA 1
ATOM 1499 C C . ASP A 1 191 ? 11.458 -14.493 4.770 1.00 45.47 191 ASP A C 1
ATOM 1501 O O . ASP A 1 191 ? 12.469 -13.887 5.110 1.00 45.47 191 ASP A O 1
ATOM 1505 N N . GLY A 1 192 ? 10.727 -14.125 3.714 1.00 44.00 192 GLY A N 1
ATOM 1506 C CA . GLY A 1 192 ? 11.027 -13.011 2.812 1.00 44.00 192 GLY A CA 1
ATOM 1507 C C . GLY A 1 192 ? 11.138 -11.662 3.521 1.00 44.00 192 GLY A C 1
ATOM 1508 O O . GLY A 1 192 ? 10.200 -10.866 3.535 1.00 44.00 192 GLY A O 1
ATOM 1509 N N . SER A 1 193 ? 12.307 -11.401 4.097 1.00 48.12 193 SER A N 1
ATOM 1510 C CA . SER A 1 193 ? 12.679 -10.121 4.668 1.00 48.12 193 SER A CA 1
ATOM 1511 C C . SER A 1 193 ? 12.849 -9.124 3.527 1.00 48.12 193 SER A C 1
ATOM 1513 O O . SER A 1 193 ? 13.809 -9.183 2.762 1.00 48.12 193 SER A O 1
ATOM 1515 N N . PHE A 1 194 ? 11.916 -8.178 3.428 1.00 51.84 194 PHE A N 1
ATOM 1516 C CA . PHE A 1 194 ? 11.944 -7.034 2.505 1.00 51.84 194 PHE A CA 1
ATOM 1517 C C . PHE A 1 194 ? 13.144 -6.089 2.719 1.00 51.84 194 PHE A C 1
ATOM 1519 O O . PHE A 1 194 ? 13.225 -5.029 2.094 1.00 51.84 194 PHE A O 1
ATOM 1526 N N . ALA A 1 195 ? 14.068 -6.444 3.609 1.00 50.66 195 ALA A N 1
ATOM 1527 C CA . ALA A 1 195 ? 15.217 -5.646 3.953 1.00 50.66 195 ALA A CA 1
ATOM 1528 C C . ALA A 1 195 ? 16.512 -6.301 3.476 1.00 50.66 195 ALA A C 1
ATOM 1530 O O . ALA A 1 195 ? 16.941 -7.335 3.989 1.00 50.66 195 ALA A O 1
ATOM 1531 N N . ASN A 1 196 ? 17.166 -5.645 2.514 1.00 49.25 196 ASN A N 1
ATOM 1532 C CA . ASN A 1 196 ? 18.589 -5.835 2.261 1.00 49.25 196 ASN A CA 1
ATOM 1533 C C . ASN A 1 196 ? 19.327 -5.721 3.612 1.00 49.25 196 ASN A C 1
ATOM 1535 O O . ASN A 1 196 ? 19.060 -4.793 4.375 1.00 49.25 196 ASN A O 1
ATOM 1539 N N . ARG A 1 197 ? 20.262 -6.634 3.912 1.00 49.47 197 ARG A N 1
ATOM 1540 C CA . ARG A 1 197 ? 21.059 -6.613 5.158 1.00 49.47 197 ARG A CA 1
ATOM 1541 C C . ARG A 1 197 ? 21.844 -5.306 5.352 1.00 49.47 197 ARG A C 1
ATOM 1543 O O . ARG A 1 197 ? 22.251 -5.006 6.468 1.00 49.47 197 ARG A O 1
ATOM 1550 N N . ASN A 1 198 ? 21.991 -4.515 4.291 1.00 55.84 198 ASN A N 1
ATOM 1551 C CA . ASN A 1 198 ? 22.641 -3.206 4.264 1.00 55.84 198 ASN A CA 1
ATOM 1552 C C . ASN A 1 198 ? 21.652 -2.055 3.960 1.00 55.84 198 ASN A C 1
ATOM 1554 O O . ASN A 1 198 ? 22.066 -0.943 3.634 1.00 55.84 198 ASN A O 1
ATOM 1558 N N . GLY A 1 199 ? 20.343 -2.316 3.988 1.00 56.44 199 GLY A N 1
ATOM 1559 C CA . GLY A 1 199 ? 19.310 -1.412 3.496 1.00 56.44 199 GLY A CA 1
ATOM 1560 C C . GLY A 1 199 ? 18.982 -0.278 4.463 1.00 56.44 199 GLY A C 1
ATOM 1561 O O . GLY A 1 199 ? 18.347 -0.477 5.496 1.00 56.44 199 GLY A O 1
ATOM 1562 N N . HIS A 1 200 ? 19.341 0.952 4.096 1.00 62.28 200 HIS A N 1
ATOM 1563 C CA . HIS A 1 200 ? 18.683 2.135 4.642 1.00 62.28 200 HIS A CA 1
ATOM 1564 C C . HIS A 1 200 ? 17.297 2.245 4.008 1.00 62.28 200 HIS A C 1
ATOM 1566 O O . HIS A 1 200 ? 17.161 2.700 2.873 1.00 62.28 200 HIS A O 1
ATOM 1572 N N . HIS A 1 201 ? 16.270 1.807 4.730 1.00 72.44 201 HIS A N 1
ATOM 1573 C CA . HIS A 1 201 ? 14.899 1.900 4.253 1.00 72.44 201 HIS A CA 1
ATOM 1574 C C . HIS A 1 201 ? 14.310 3.262 4.596 1.00 72.44 201 HIS A C 1
ATOM 1576 O O . HIS A 1 201 ? 14.591 3.850 5.643 1.00 72.44 201 HIS A O 1
ATOM 1582 N N . VAL A 1 202 ? 13.488 3.767 3.687 1.00 78.44 202 VAL A N 1
ATOM 1583 C CA . VAL A 1 202 ? 12.787 5.035 3.832 1.00 78.44 202 VAL A CA 1
ATOM 1584 C C . VAL A 1 202 ? 11.297 4.742 3.695 1.00 78.44 202 VAL A C 1
ATOM 1586 O O . VAL A 1 202 ? 10.878 4.127 2.718 1.00 78.44 202 VAL A O 1
ATOM 1589 N N . VAL A 1 203 ? 10.516 5.126 4.701 1.00 82.56 203 VAL A N 1
ATOM 1590 C CA . VAL A 1 203 ? 9.070 4.893 4.793 1.00 82.56 203 VAL A CA 1
ATOM 1591 C C . VAL A 1 203 ? 8.360 6.238 4.692 1.00 82.56 203 VAL A C 1
ATOM 1593 O O . VAL A 1 203 ? 8.765 7.196 5.344 1.00 82.56 203 VAL A O 1
ATOM 1596 N N . GLY A 1 204 ? 7.303 6.320 3.892 1.00 87.31 204 GLY A N 1
ATOM 1597 C CA . GLY A 1 204 ? 6.462 7.510 3.751 1.00 87.31 204 GLY A CA 1
ATOM 1598 C C . GLY A 1 204 ? 5.096 7.139 3.182 1.00 87.31 204 GLY A C 1
ATOM 1599 O O . GLY A 1 204 ? 4.883 5.986 2.796 1.00 87.31 204 GLY A O 1
ATOM 1600 N N . HIS A 1 205 ? 4.168 8.096 3.143 1.00 91.38 205 HIS A N 1
ATOM 1601 C CA . HIS A 1 205 ? 2.881 7.877 2.488 1.00 91.38 205 HIS A CA 1
ATOM 1602 C C . HIS A 1 205 ? 3.064 7.719 0.972 1.00 91.38 205 HIS A C 1
ATOM 1604 O O . HIS A 1 205 ? 3.924 8.348 0.353 1.00 91.38 205 HIS A O 1
ATOM 1610 N N . VAL A 1 206 ? 2.224 6.881 0.362 1.00 91.62 206 VAL A N 1
ATOM 1611 C CA . VAL A 1 206 ? 2.231 6.645 -1.092 1.00 91.62 206 VAL A CA 1
ATOM 1612 C C . VAL A 1 206 ? 1.902 7.928 -1.864 1.00 91.62 206 VAL A C 1
ATOM 1614 O O . VAL A 1 206 ? 2.457 8.161 -2.939 1.00 91.62 206 VAL A O 1
ATOM 1617 N N . ASP A 1 207 ? 1.060 8.790 -1.295 1.00 93.75 207 ASP A N 1
ATOM 1618 C CA . ASP A 1 207 ? 0.699 10.079 -1.888 1.00 93.75 207 ASP A CA 1
ATOM 1619 C C . ASP A 1 207 ? 1.900 11.036 -1.940 1.00 93.75 207 ASP A C 1
ATOM 1621 O O . ASP A 1 207 ? 2.154 11.644 -2.979 1.00 93.75 207 ASP A O 1
ATOM 1625 N N . ASP A 1 208 ? 2.706 11.096 -0.873 1.00 93.50 208 ASP A N 1
ATOM 1626 C CA . ASP A 1 208 ? 3.930 11.910 -0.824 1.00 93.50 208 ASP A CA 1
ATOM 1627 C C . ASP A 1 208 ? 4.965 11.424 -1.844 1.00 93.50 208 ASP A C 1
ATOM 1629 O O . ASP A 1 208 ? 5.640 12.220 -2.500 1.00 93.50 208 ASP A O 1
ATOM 1633 N N . PHE A 1 209 ? 5.072 10.103 -2.017 1.00 94.00 209 PHE A N 1
ATOM 1634 C CA . PHE A 1 209 ? 5.917 9.499 -3.045 1.00 94.00 209 PHE A CA 1
ATOM 1635 C C . PHE A 1 209 ? 5.442 9.847 -4.455 1.00 94.00 209 PHE A C 1
ATOM 1637 O O . PHE A 1 209 ? 6.249 10.248 -5.294 1.00 94.00 209 PHE A O 1
ATOM 1644 N N . SER A 1 210 ? 4.137 9.755 -4.699 1.00 95.19 210 SER A N 1
ATOM 1645 C CA . SER A 1 210 ? 3.537 10.101 -5.990 1.00 95.19 210 SER A CA 1
ATOM 1646 C C . SER A 1 210 ? 3.731 11.588 -6.309 1.00 95.19 210 SER A C 1
ATOM 1648 O O . SER A 1 210 ? 4.121 11.940 -7.423 1.00 95.19 210 SER A O 1
ATOM 1650 N N . ALA A 1 211 ? 3.560 12.468 -5.317 1.00 96.50 211 ALA A N 1
ATOM 1651 C CA . ALA A 1 211 ? 3.830 13.898 -5.444 1.00 96.50 211 ALA A CA 1
ATOM 1652 C C . ALA A 1 211 ? 5.316 14.183 -5.714 1.00 96.50 211 ALA A C 1
ATOM 1654 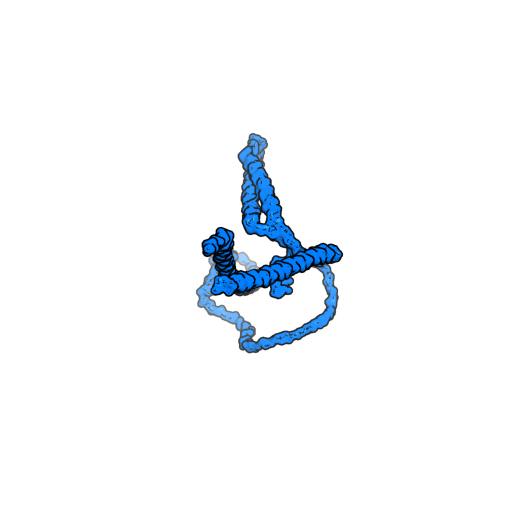O O . ALA A 1 211 ? 5.645 15.009 -6.566 1.00 96.50 211 ALA A O 1
ATOM 1655 N N . LEU A 1 212 ? 6.229 13.472 -5.044 1.00 96.56 212 LEU A N 1
ATOM 1656 C CA . LEU A 1 212 ? 7.669 13.614 -5.266 1.00 96.56 212 LEU A CA 1
ATOM 1657 C C . LEU A 1 212 ? 8.059 13.176 -6.681 1.00 96.56 212 LEU A C 1
ATOM 1659 O O . LEU A 1 212 ? 8.823 13.867 -7.358 1.00 96.56 212 LEU A O 1
ATOM 1663 N N . GLN A 1 213 ? 7.505 12.058 -7.152 1.00 96.50 213 GLN A N 1
ATOM 1664 C CA . GLN A 1 213 ? 7.699 11.590 -8.520 1.00 96.50 213 GLN A CA 1
ATOM 1665 C C . GLN A 1 213 ? 7.204 12.632 -9.530 1.00 96.50 213 GLN A C 1
ATOM 1667 O O . GLN A 1 213 ? 7.911 12.931 -10.495 1.00 96.50 213 GLN A O 1
ATOM 1672 N N . GLN A 1 214 ? 6.040 13.232 -9.277 1.00 97.12 214 GLN A N 1
ATOM 1673 C CA . GLN A 1 214 ? 5.482 14.285 -10.117 1.00 97.12 214 GLN A CA 1
ATOM 1674 C C . GLN A 1 214 ? 6.396 15.521 -10.174 1.00 97.12 214 GLN A C 1
ATOM 1676 O O . GLN A 1 214 ? 6.715 15.983 -11.269 1.00 97.12 214 GLN A O 1
ATOM 1681 N N . GLN A 1 215 ? 6.907 16.001 -9.032 1.00 97.06 215 GLN A N 1
ATOM 1682 C CA . GLN A 1 215 ? 7.856 17.126 -8.989 1.00 97.06 215 GLN A CA 1
ATOM 1683 C C . GLN A 1 215 ? 9.129 16.838 -9.799 1.00 97.06 215 GLN A C 1
ATOM 1685 O O . GLN A 1 215 ? 9.603 17.681 -10.563 1.00 97.06 215 GLN A O 1
ATOM 1690 N N . ILE A 1 216 ? 9.669 15.621 -9.701 1.00 96.88 216 ILE A N 1
ATOM 1691 C CA . ILE A 1 216 ? 10.858 15.221 -10.467 1.00 96.88 216 ILE A CA 1
ATOM 1692 C C . ILE A 1 216 ? 10.569 15.192 -11.977 1.00 96.88 216 ILE A C 1
ATOM 1694 O O . ILE A 1 216 ? 11.409 15.623 -12.773 1.00 96.88 216 ILE A O 1
ATOM 1698 N N . LEU A 1 217 ? 9.399 14.698 -12.392 1.00 97.56 217 LEU A N 1
ATOM 1699 C CA . LEU A 1 217 ? 8.999 14.655 -13.802 1.00 97.56 217 LEU A CA 1
ATOM 1700 C C . LEU A 1 217 ? 8.789 16.059 -14.380 1.00 97.56 217 LEU A C 1
ATOM 1702 O O . LEU A 1 217 ? 9.304 16.360 -15.459 1.00 97.56 217 LEU A O 1
ATOM 1706 N N . GLU A 1 218 ? 8.105 16.939 -13.651 1.00 96.50 218 GLU A N 1
ATOM 1707 C CA . GLU A 1 218 ? 7.923 18.341 -14.038 1.00 96.50 218 GLU A CA 1
ATOM 1708 C C . GLU A 1 218 ? 9.267 19.069 -14.153 1.00 96.50 218 GLU A C 1
ATOM 1710 O O . GLU A 1 218 ? 9.520 19.758 -15.147 1.00 96.50 218 GLU A O 1
ATOM 1715 N N . GLY A 1 219 ? 10.174 18.836 -13.198 1.00 96.94 219 GLY A N 1
ATOM 1716 C CA . GLY A 1 219 ? 11.540 19.352 -13.236 1.00 96.94 219 GLY A CA 1
ATOM 1717 C C . GLY A 1 219 ? 12.308 18.892 -14.479 1.00 96.94 219 GLY A C 1
ATOM 1718 O O . GLY A 1 219 ? 12.948 19.708 -15.141 1.00 96.94 219 GLY A O 1
ATOM 1719 N N . ARG A 1 220 ? 12.197 17.612 -14.864 1.00 96.88 220 ARG A N 1
ATOM 1720 C CA . ARG A 1 220 ? 12.829 17.074 -16.087 1.00 96.88 220 ARG A CA 1
ATOM 1721 C C . ARG A 1 220 ? 12.318 17.753 -17.355 1.00 96.88 220 ARG A C 1
ATOM 1723 O O . ARG A 1 220 ? 13.120 18.139 -18.205 1.00 96.88 220 ARG A O 1
ATOM 1730 N N . VAL A 1 221 ? 11.003 17.923 -17.484 1.00 96.31 221 VAL A N 1
ATOM 1731 C CA . VAL A 1 221 ? 10.404 18.620 -18.635 1.00 96.31 221 VAL A CA 1
ATOM 1732 C C . VAL A 1 221 ? 10.893 20.067 -18.699 1.00 96.31 221 VAL A C 1
ATOM 1734 O O . VAL A 1 221 ? 11.212 20.575 -19.776 1.00 96.31 221 VAL A O 1
ATOM 1737 N N . LEU A 1 222 ? 10.983 20.732 -17.548 1.00 96.06 222 LEU A N 1
ATOM 1738 C CA . LEU A 1 222 ? 11.438 22.113 -17.456 1.00 96.06 222 LEU A CA 1
ATOM 1739 C C . LEU A 1 222 ? 12.915 22.274 -17.839 1.00 96.06 222 LEU A C 1
ATOM 1741 O O . LEU A 1 222 ? 13.248 23.200 -18.577 1.00 96.06 222 LEU A O 1
ATOM 1745 N N . ILE A 1 223 ? 13.779 21.344 -17.423 1.00 96.00 223 ILE A N 1
ATOM 1746 C CA . ILE A 1 223 ? 15.186 21.299 -17.850 1.00 96.00 223 ILE A CA 1
ATOM 1747 C C . ILE A 1 223 ? 15.275 21.139 -19.373 1.00 96.00 223 ILE A C 1
ATOM 1749 O O . ILE A 1 223 ? 15.997 21.893 -20.020 1.00 96.00 223 ILE A O 1
ATOM 1753 N N . GLY A 1 224 ? 14.473 20.254 -19.976 1.00 94.19 224 GLY A N 1
ATOM 1754 C CA . GLY A 1 224 ? 14.417 20.113 -21.436 1.00 94.19 224 GLY A CA 1
ATOM 1755 C C . GLY A 1 224 ? 14.021 21.410 -22.158 1.00 94.19 224 GLY A C 1
ATOM 1756 O O . GLY A 1 224 ? 14.606 21.753 -23.188 1.00 94.19 224 GLY A O 1
ATOM 1757 N N . LYS A 1 225 ? 13.082 22.186 -21.594 1.00 92.75 225 LYS A N 1
ATOM 1758 C CA . LYS A 1 225 ? 12.723 23.523 -22.107 1.00 92.75 225 LYS A CA 1
ATOM 1759 C C . LYS A 1 225 ? 13.880 24.517 -21.985 1.00 92.75 225 LYS A C 1
ATOM 1761 O O . LYS A 1 225 ? 14.129 25.265 -22.929 1.00 92.75 225 LYS A O 1
ATOM 1766 N N . MET A 1 226 ? 14.600 24.511 -20.861 1.00 93.69 226 MET A N 1
ATOM 1767 C CA . MET A 1 226 ? 15.789 25.350 -20.665 1.00 93.69 226 MET A CA 1
ATOM 1768 C C . MET A 1 226 ? 16.887 25.011 -21.672 1.00 93.69 226 MET A C 1
ATOM 1770 O O . MET A 1 226 ? 17.468 25.913 -22.267 1.00 93.69 226 MET A O 1
ATOM 1774 N N . GLU A 1 227 ? 17.142 23.727 -21.919 1.00 91.69 227 GLU A N 1
ATOM 1775 C CA . GLU A 1 227 ? 18.116 23.294 -22.920 1.00 91.69 227 GLU A CA 1
ATOM 1776 C C . GLU A 1 227 ? 17.713 23.702 -24.340 1.00 91.69 227 GLU A C 1
ATOM 1778 O O . GLU A 1 227 ? 18.559 24.150 -25.110 1.00 91.69 227 GLU A O 1
ATOM 1783 N N . ALA A 1 228 ? 16.436 23.566 -24.707 1.00 89.31 228 ALA A N 1
ATOM 1784 C CA . ALA A 1 228 ? 15.943 24.003 -26.012 1.00 89.31 228 ALA A CA 1
ATOM 1785 C C . ALA A 1 228 ? 16.106 25.520 -26.200 1.00 89.31 228 ALA A C 1
ATOM 1787 O O . ALA A 1 228 ? 16.574 25.957 -27.251 1.00 89.31 228 ALA A O 1
ATOM 1788 N N . ALA A 1 229 ? 15.798 26.306 -25.164 1.00 88.31 229 ALA A N 1
ATOM 1789 C CA . ALA A 1 229 ? 16.026 27.747 -25.146 1.00 88.31 229 ALA A CA 1
ATOM 1790 C C . ALA A 1 229 ? 17.524 28.082 -25.298 1.00 88.31 229 ALA A C 1
ATOM 1792 O O . ALA A 1 229 ? 17.903 28.870 -26.158 1.00 88.31 229 ALA A O 1
ATOM 1793 N N . LEU A 1 230 ? 18.406 27.421 -24.540 1.00 87.81 230 LEU A N 1
ATOM 1794 C CA . LEU A 1 230 ? 19.856 27.617 -24.651 1.00 87.81 230 LEU A CA 1
ATOM 1795 C C . LEU A 1 230 ? 20.402 27.243 -26.033 1.00 87.81 230 LEU A C 1
ATOM 1797 O O . LEU A 1 230 ? 21.213 27.987 -26.580 1.00 87.81 230 LEU A O 1
ATOM 1801 N N . ARG A 1 231 ? 19.945 26.129 -26.622 1.00 87.62 231 ARG A N 1
ATOM 1802 C CA . ARG A 1 231 ? 20.314 25.738 -27.992 1.00 87.62 231 ARG A CA 1
ATOM 1803 C C . ARG A 1 231 ? 19.832 26.766 -29.013 1.00 87.62 231 ARG A C 1
ATOM 1805 O O . ARG A 1 231 ? 20.579 27.075 -29.933 1.00 87.62 231 ARG A O 1
ATOM 1812 N N . ALA A 1 232 ? 18.632 27.323 -28.847 1.00 83.56 232 ALA A N 1
ATOM 1813 C CA . ALA A 1 232 ? 18.124 28.373 -29.726 1.00 83.56 232 ALA A CA 1
ATOM 1814 C C . ALA A 1 232 ? 19.018 29.623 -29.674 1.00 83.56 232 ALA A C 1
ATOM 1816 O O . ALA A 1 232 ? 19.419 30.127 -30.721 1.00 83.56 232 ALA A O 1
ATOM 1817 N N . THR A 1 233 ? 19.420 30.059 -28.475 1.00 79.94 233 THR A N 1
ATOM 1818 C CA . THR A 1 233 ? 20.368 31.172 -28.308 1.00 79.94 233 THR A CA 1
ATOM 1819 C C . THR A 1 233 ? 21.735 30.858 -28.909 1.00 79.94 233 THR A C 1
ATOM 1821 O O . THR A 1 233 ? 22.283 31.679 -29.634 1.00 79.94 233 THR A O 1
ATOM 1824 N N . ALA A 1 234 ? 22.288 29.670 -28.649 1.00 78.69 234 ALA A N 1
ATOM 1825 C CA . ALA A 1 234 ? 23.598 29.270 -29.160 1.00 78.69 234 ALA A CA 1
ATOM 1826 C C . ALA A 1 234 ? 23.623 29.196 -30.694 1.00 78.69 234 ALA A C 1
ATOM 1828 O O . ALA A 1 234 ? 24.577 29.653 -31.317 1.00 78.69 234 ALA A O 1
ATOM 1829 N N . ASN A 1 235 ? 22.554 28.678 -31.305 1.00 75.50 235 ASN A N 1
ATOM 1830 C CA . ASN A 1 235 ? 22.407 28.633 -32.756 1.00 75.50 235 ASN A CA 1
ATOM 1831 C C . ASN A 1 235 ? 22.281 30.041 -33.352 1.00 75.50 235 ASN A C 1
ATOM 1833 O O . ASN A 1 235 ? 22.884 30.300 -34.389 1.00 75.50 235 ASN A O 1
ATOM 1837 N N . HIS A 1 236 ? 21.575 30.963 -32.686 1.00 67.62 236 HIS A N 1
ATOM 1838 C CA . HIS A 1 236 ? 21.545 32.375 -33.083 1.00 67.62 236 HIS A CA 1
ATOM 1839 C C . HIS A 1 236 ? 22.942 33.015 -33.056 1.00 67.62 236 HIS A C 1
ATOM 1841 O O . HIS A 1 236 ? 23.308 33.702 -34.005 1.00 67.62 236 HIS A O 1
ATOM 1847 N N . THR A 1 237 ? 23.746 32.739 -32.026 1.00 66.94 237 THR A N 1
ATOM 1848 C CA . THR A 1 237 ? 25.119 33.262 -31.896 1.00 66.94 237 THR A CA 1
ATOM 1849 C C . THR A 1 237 ? 26.102 32.652 -32.906 1.00 66.94 237 THR A C 1
ATOM 1851 O O . THR A 1 237 ? 27.083 33.291 -33.267 1.00 66.94 237 THR A O 1
ATOM 1854 N N . LEU A 1 238 ? 25.870 31.414 -33.358 1.00 62.03 238 LEU A N 1
ATOM 1855 C CA . LEU A 1 238 ? 26.757 30.699 -34.289 1.00 62.03 238 LEU A CA 1
ATOM 1856 C C . LEU A 1 238 ? 26.407 30.985 -35.764 1.00 62.03 238 LEU A C 1
ATOM 1858 O O . LEU A 1 238 ? 27.297 30.998 -36.611 1.00 62.03 238 LEU A O 1
ATOM 1862 N N . LEU A 1 239 ? 25.127 31.239 -36.068 1.00 61.84 239 LEU A N 1
ATOM 1863 C CA . LEU A 1 239 ? 24.644 31.578 -37.414 1.00 61.84 239 LEU A CA 1
ATOM 1864 C C . LEU A 1 239 ? 24.810 33.066 -37.773 1.00 61.84 239 LEU A C 1
ATOM 1866 O O . LEU A 1 239 ? 24.955 33.372 -38.955 1.00 61.84 239 LEU A O 1
ATOM 1870 N N . GLU A 1 240 ? 24.829 33.988 -36.803 1.00 54.81 240 GLU A N 1
ATOM 1871 C CA . GLU A 1 240 ? 25.098 35.411 -37.059 1.00 54.81 240 GLU A CA 1
ATOM 1872 C C . GLU A 1 240 ? 26.525 35.808 -36.642 1.00 54.81 240 GLU A C 1
ATOM 1874 O O . GLU A 1 240 ? 26.794 36.164 -35.500 1.00 54.81 240 GLU A O 1
ATOM 1879 N N . LEU A 1 241 ? 27.451 35.828 -37.607 1.00 51.62 241 LEU A N 1
ATOM 1880 C CA . LEU A 1 241 ? 28.804 36.400 -37.478 1.00 51.62 241 LEU A CA 1
ATOM 1881 C C . LEU A 1 241 ? 28.814 37.950 -37.421 1.00 51.62 241 LEU A C 1
ATOM 1883 O O . LEU A 1 241 ? 29.804 38.572 -37.805 1.00 51.62 241 LEU A O 1
ATOM 1887 N N . SER A 1 242 ? 27.732 38.597 -36.970 1.00 49.66 242 SER A N 1
ATOM 1888 C CA . SER A 1 242 ? 27.635 40.060 -36.866 1.00 49.66 242 SER A CA 1
ATOM 1889 C C . SER A 1 242 ? 27.388 40.499 -35.412 1.00 49.66 242 SER A C 1
ATOM 1891 O O . SER A 1 242 ? 26.426 40.028 -34.809 1.00 49.66 242 SER A O 1
ATOM 1893 N N . PRO A 1 243 ? 28.193 41.412 -34.828 1.00 56.06 243 PRO A N 1
ATOM 1894 C CA . PRO A 1 243 ? 28.088 41.811 -33.415 1.00 56.06 243 PRO A CA 1
ATOM 1895 C C . PRO A 1 243 ? 26.853 42.652 -33.040 1.00 56.06 243 PRO A C 1
ATOM 1897 O O . PRO A 1 243 ? 26.724 43.031 -31.879 1.00 56.06 243 PRO A O 1
ATOM 1900 N N . ASP A 1 244 ? 25.987 43.004 -33.996 1.00 48.69 244 ASP A N 1
ATOM 1901 C CA . ASP A 1 244 ? 25.120 44.191 -33.878 1.00 48.69 244 ASP A CA 1
ATOM 1902 C C . ASP A 1 244 ? 23.619 43.897 -33.666 1.00 48.69 244 ASP A C 1
ATOM 1904 O O . ASP A 1 244 ? 22.790 44.805 -33.719 1.00 48.69 244 ASP A O 1
ATOM 1908 N N . LYS A 1 245 ? 23.232 42.639 -33.391 1.00 56.50 245 LYS A N 1
ATOM 1909 C CA . LYS A 1 245 ? 21.857 42.302 -32.976 1.00 56.50 245 LYS A CA 1
ATOM 1910 C C . LYS A 1 245 ? 21.815 41.700 -31.569 1.00 56.50 245 LYS A C 1
ATOM 1912 O O . LYS A 1 245 ? 22.455 40.678 -31.324 1.00 56.50 245 LYS A O 1
ATOM 1917 N N . PRO A 1 246 ? 21.058 42.303 -30.632 1.00 57.59 246 PRO A N 1
ATOM 1918 C CA . PRO A 1 246 ? 20.975 41.805 -29.268 1.00 57.59 246 PRO A CA 1
ATOM 1919 C C . PRO A 1 246 ? 20.309 40.426 -29.242 1.00 57.59 246 PRO A C 1
ATOM 1921 O O . PRO A 1 246 ? 19.309 40.203 -29.926 1.00 57.59 246 PRO A O 1
ATOM 1924 N N . VAL A 1 247 ? 20.865 39.525 -28.422 1.00 64.38 247 VAL A N 1
ATOM 1925 C CA . VAL A 1 247 ? 20.260 38.242 -28.022 1.00 64.38 247 VAL A CA 1
ATOM 1926 C C . VAL A 1 247 ? 18.754 38.416 -27.831 1.00 64.38 247 VAL A C 1
ATOM 1928 O O . VAL A 1 247 ? 18.348 39.350 -27.138 1.00 64.38 247 VAL A O 1
ATOM 1931 N N . ASP A 1 248 ? 17.942 37.520 -28.408 1.00 68.19 248 ASP A N 1
ATOM 1932 C CA . ASP A 1 248 ? 16.484 37.581 -28.278 1.00 68.19 248 ASP A CA 1
ATOM 1933 C C . ASP A 1 248 ? 16.081 37.683 -26.788 1.00 68.19 248 ASP A C 1
ATOM 1935 O O . ASP A 1 248 ? 16.269 36.729 -26.017 1.00 68.19 248 ASP A O 1
ATOM 1939 N N . PRO A 1 249 ? 15.525 38.829 -26.347 1.00 70.69 249 PRO A N 1
ATOM 1940 C CA . PRO A 1 249 ? 15.154 39.032 -24.954 1.00 70.69 249 PRO A CA 1
ATOM 1941 C C . PRO A 1 249 ? 14.020 38.094 -24.514 1.00 70.69 249 PRO A C 1
ATOM 1943 O O . PRO A 1 249 ? 13.814 37.915 -23.310 1.00 70.69 249 PRO A O 1
ATOM 1946 N N . GLY A 1 250 ? 13.293 37.476 -25.456 1.00 77.25 250 GLY A N 1
ATOM 1947 C CA . GLY A 1 250 ? 12.307 36.432 -25.182 1.00 77.25 250 GLY A CA 1
ATOM 1948 C C . GLY A 1 250 ? 12.940 35.165 -24.610 1.00 77.25 250 GLY A C 1
ATOM 1949 O O . GLY A 1 250 ? 12.492 34.665 -23.574 1.00 77.25 250 GLY A O 1
ATOM 1950 N N . CYS A 1 251 ? 14.026 34.689 -25.220 1.00 81.31 251 CYS A N 1
ATOM 1951 C CA . CYS A 1 251 ? 14.729 33.492 -24.770 1.00 81.31 251 CYS A CA 1
ATOM 1952 C C . CYS A 1 251 ? 15.359 33.656 -23.378 1.00 81.31 251 CYS A C 1
ATOM 1954 O O . CYS A 1 251 ? 15.217 32.782 -22.521 1.00 81.31 251 CYS A O 1
ATOM 1956 N N . VAL A 1 252 ? 16.000 34.799 -23.112 1.00 83.69 252 VAL A N 1
ATOM 1957 C CA . VAL A 1 252 ? 16.609 35.089 -21.799 1.00 83.69 252 VAL A CA 1
ATOM 1958 C C . VAL A 1 252 ? 15.544 35.178 -20.704 1.00 83.69 252 VAL A C 1
ATOM 1960 O O . VAL A 1 252 ? 15.722 34.629 -19.616 1.00 83.69 252 VAL A O 1
ATOM 1963 N N . ARG A 1 253 ? 14.401 35.813 -20.996 1.00 86.12 253 ARG A N 1
ATOM 1964 C CA . ARG A 1 253 ? 13.272 35.900 -20.060 1.00 86.12 253 ARG A CA 1
ATOM 1965 C C . ARG A 1 253 ? 12.658 34.525 -19.787 1.00 86.12 253 ARG A C 1
ATOM 1967 O O . ARG A 1 253 ? 12.394 34.208 -18.634 1.00 86.12 253 ARG A O 1
ATOM 1974 N N . SER A 1 254 ? 12.497 33.698 -20.822 1.00 87.62 254 SER A N 1
ATOM 1975 C CA . SER A 1 254 ? 12.021 32.315 -20.694 1.00 87.62 254 SER A CA 1
ATOM 1976 C C . SER A 1 254 ? 12.962 31.470 -19.832 1.00 87.62 254 SER A C 1
ATOM 1978 O O . SER A 1 254 ? 12.508 30.773 -18.925 1.00 87.62 254 SER A O 1
ATOM 1980 N N . LEU A 1 255 ? 14.279 31.591 -20.040 1.00 90.75 255 LEU A N 1
ATOM 1981 C CA . LEU A 1 255 ? 15.284 30.895 -19.237 1.00 90.75 255 LEU A CA 1
ATOM 1982 C C . LEU A 1 255 ? 15.230 31.323 -17.763 1.00 90.75 255 LEU A C 1
ATOM 1984 O O . LEU A 1 255 ? 15.304 30.476 -16.873 1.00 90.75 255 LEU A O 1
ATOM 1988 N N . LEU A 1 256 ? 15.054 32.622 -17.502 1.00 91.94 256 LEU A N 1
ATOM 1989 C CA . LEU A 1 256 ? 14.909 33.155 -16.149 1.00 91.94 256 LEU A CA 1
ATOM 1990 C C . LEU A 1 256 ? 13.648 32.607 -15.465 1.00 91.94 256 LEU A C 1
ATOM 1992 O O . LEU A 1 256 ? 13.734 32.132 -14.335 1.00 91.94 256 LEU A O 1
ATOM 1996 N N . THR A 1 257 ? 12.504 32.600 -16.155 1.00 94.00 257 THR A N 1
ATOM 1997 C CA . THR A 1 257 ? 11.246 32.031 -15.641 1.00 94.00 257 THR A CA 1
ATOM 1998 C C . THR A 1 257 ? 11.338 30.518 -15.425 1.00 94.00 257 THR A C 1
ATOM 2000 O O . THR A 1 257 ? 10.813 29.994 -14.440 1.00 94.00 257 THR A O 1
ATOM 2003 N N . CYS A 1 258 ? 12.031 29.793 -16.304 1.00 93.69 258 CYS A N 1
ATOM 2004 C CA . CYS A 1 258 ? 12.273 28.367 -16.103 1.00 93.69 258 CYS A CA 1
ATOM 2005 C C . CYS A 1 258 ? 13.191 28.123 -14.898 1.00 93.69 258 CYS A C 1
ATOM 2007 O O . CYS A 1 258 ? 12.923 27.235 -14.100 1.00 93.69 258 CYS A O 1
ATOM 2009 N N . SER A 1 259 ? 14.221 28.948 -14.707 1.00 95.00 259 SER A N 1
ATOM 2010 C CA . SER A 1 259 ? 15.127 28.860 -13.557 1.00 95.00 259 SER A CA 1
ATOM 2011 C C . SER A 1 259 ? 14.413 29.122 -12.224 1.00 95.00 259 SER A C 1
ATOM 2013 O O . SER A 1 259 ? 14.610 28.380 -11.258 1.00 95.00 259 SER A O 1
ATOM 2015 N N . THR A 1 260 ? 13.528 30.125 -12.157 1.00 96.00 260 THR A N 1
ATOM 2016 C CA . THR A 1 260 ? 12.729 30.386 -10.945 1.00 96.00 260 THR A CA 1
ATOM 2017 C C . THR A 1 260 ? 11.734 29.263 -10.662 1.00 96.00 260 THR A C 1
ATOM 2019 O O . THR A 1 260 ? 11.587 28.857 -9.511 1.00 96.00 260 THR A O 1
ATOM 2022 N N . THR A 1 261 ? 11.099 28.713 -11.698 1.00 96.31 261 THR A N 1
ATOM 2023 C CA . THR A 1 261 ? 10.160 27.590 -11.556 1.00 96.31 261 THR A CA 1
ATOM 2024 C C . THR A 1 261 ? 10.881 26.309 -11.123 1.00 96.31 261 THR A C 1
ATOM 2026 O O . THR A 1 261 ? 10.410 25.609 -10.232 1.00 96.31 261 THR A O 1
ATOM 2029 N N . LEU A 1 262 ? 12.068 26.029 -11.674 1.00 96.81 262 LEU A N 1
ATOM 2030 C CA . LEU A 1 262 ? 12.866 24.858 -11.304 1.00 96.81 262 LEU A CA 1
ATOM 2031 C C . LEU A 1 262 ? 13.308 24.927 -9.843 1.00 96.81 262 LEU A C 1
ATOM 2033 O O . LEU A 1 262 ? 13.261 23.925 -9.136 1.00 96.81 262 LEU A O 1
ATOM 2037 N N . ARG A 1 263 ? 13.687 26.119 -9.369 1.00 96.31 263 ARG A N 1
ATOM 2038 C CA . ARG A 1 263 ? 13.987 26.340 -7.952 1.00 96.31 263 ARG A CA 1
ATOM 2039 C C . ARG A 1 263 ? 12.802 25.955 -7.069 1.00 96.31 263 ARG A C 1
ATOM 2041 O O . ARG A 1 263 ? 12.999 25.234 -6.097 1.00 96.31 263 ARG A O 1
ATOM 2048 N N . LYS A 1 264 ? 11.591 26.386 -7.432 1.00 97.25 264 LYS A N 1
ATOM 2049 C CA . LYS A 1 264 ? 10.380 26.068 -6.670 1.00 97.25 264 LYS A CA 1
ATOM 2050 C C . LYS A 1 264 ? 10.107 24.560 -6.630 1.00 97.25 264 LYS A C 1
ATOM 2052 O O . LYS A 1 264 ? 9.900 24.019 -5.551 1.00 97.25 264 LYS A O 1
ATOM 2057 N N . ILE A 1 265 ? 10.226 23.877 -7.770 1.00 96.62 265 ILE A N 1
ATOM 2058 C CA . ILE A 1 265 ? 10.092 22.412 -7.861 1.00 96.62 265 ILE A CA 1
ATOM 2059 C C . ILE A 1 265 ? 11.095 21.698 -6.940 1.00 96.62 265 ILE A C 1
ATOM 2061 O O . ILE A 1 265 ? 10.749 20.744 -6.247 1.00 96.62 265 ILE A O 1
ATOM 2065 N N . LEU A 1 266 ? 12.348 22.161 -6.897 1.00 96.94 266 LEU A N 1
ATOM 2066 C CA . LEU A 1 266 ? 13.375 21.575 -6.031 1.00 96.94 266 LEU A CA 1
ATOM 2067 C C . LEU A 1 266 ? 13.106 21.828 -4.539 1.00 96.94 266 LEU A C 1
ATOM 2069 O O . LEU A 1 266 ? 13.349 20.946 -3.714 1.00 96.94 266 LEU A O 1
ATOM 2073 N N . GLU A 1 267 ? 12.595 23.005 -4.179 1.00 97.31 267 GLU A N 1
ATOM 2074 C CA . GLU A 1 267 ? 12.171 23.319 -2.807 1.00 97.31 267 GLU A CA 1
ATOM 2075 C C . GLU A 1 267 ? 10.983 22.448 -2.365 1.00 97.31 267 GLU A C 1
ATOM 2077 O O . GLU A 1 267 ? 10.965 21.946 -1.235 1.00 97.31 267 GLU A O 1
ATOM 2082 N N . ASP A 1 268 ? 10.028 22.211 -3.264 1.00 94.75 268 ASP A N 1
ATOM 2083 C CA . ASP A 1 268 ? 8.860 21.366 -3.013 1.00 94.75 268 ASP A CA 1
ATOM 2084 C C . ASP A 1 268 ? 9.261 19.888 -2.911 1.00 94.75 268 ASP A C 1
ATOM 2086 O O . ASP A 1 268 ? 8.877 19.213 -1.955 1.00 94.75 268 ASP A O 1
ATOM 2090 N N . ALA A 1 269 ? 10.145 19.403 -3.789 1.00 95.81 269 ALA A N 1
ATOM 2091 C CA . ALA A 1 269 ? 10.742 18.073 -3.678 1.00 95.81 269 ALA A CA 1
ATOM 2092 C C . ALA A 1 269 ? 11.533 17.898 -2.367 1.00 95.81 269 ALA A C 1
ATOM 2094 O O . ALA A 1 269 ? 11.427 16.863 -1.713 1.00 95.81 269 ALA A O 1
ATOM 2095 N N . SER A 1 270 ? 12.286 18.916 -1.931 1.00 93.88 270 SER A N 1
ATOM 2096 C CA . SER A 1 270 ? 12.988 18.898 -0.639 1.00 93.88 270 SER A CA 1
ATOM 2097 C C . SER A 1 270 ? 12.018 18.830 0.542 1.00 93.88 270 SER A C 1
ATOM 2099 O O . SER A 1 270 ? 12.292 18.148 1.530 1.00 93.88 270 SER A O 1
ATOM 2101 N N . SER A 1 271 ? 10.881 19.517 0.444 1.00 94.88 271 SER A N 1
ATOM 2102 C CA . SER A 1 271 ? 9.834 19.494 1.466 1.00 94.88 271 SER A CA 1
ATOM 2103 C C . SER A 1 271 ? 9.137 18.136 1.526 1.00 94.88 271 SER A C 1
ATOM 2105 O O . SER A 1 271 ? 9.001 17.586 2.615 1.00 94.88 271 SER A O 1
ATOM 2107 N N . LEU A 1 272 ? 8.812 17.545 0.374 1.00 94.44 272 LEU A N 1
ATOM 2108 C CA . LEU A 1 272 ? 8.265 16.189 0.279 1.00 94.44 272 LEU A CA 1
ATOM 2109 C C . LEU A 1 272 ? 9.240 15.150 0.838 1.00 94.44 272 LEU A C 1
ATOM 2111 O O . LEU A 1 272 ? 8.834 14.282 1.600 1.00 94.44 272 LEU A O 1
ATOM 2115 N N . LEU A 1 273 ? 10.542 15.280 0.566 1.00 91.75 273 LEU A N 1
ATOM 2116 C CA . LEU A 1 273 ? 11.571 14.395 1.125 1.00 91.75 273 LEU A CA 1
ATOM 2117 C C . LEU A 1 273 ? 11.631 14.415 2.664 1.00 91.75 273 LEU A C 1
ATOM 2119 O O . LEU A 1 273 ? 12.037 13.418 3.258 1.00 91.75 273 LEU A O 1
ATOM 2123 N N . ARG A 1 274 ? 11.208 15.505 3.323 1.00 90.81 274 ARG A N 1
ATOM 2124 C CA . ARG A 1 274 ? 11.118 15.568 4.795 1.00 90.81 274 ARG A CA 1
ATOM 2125 C C . ARG A 1 274 ? 9.936 14.784 5.366 1.00 90.81 274 ARG A C 1
ATOM 2127 O O . ARG A 1 274 ? 9.957 14.486 6.555 1.00 90.81 274 ARG A O 1
ATOM 2134 N N . MET A 1 275 ? 8.942 14.444 4.546 1.00 89.00 275 MET A N 1
ATOM 2135 C CA . MET A 1 275 ? 7.791 13.628 4.954 1.00 89.00 275 MET A CA 1
ATOM 2136 C C . MET A 1 275 ? 8.147 12.143 5.087 1.00 89.00 275 MET A C 1
ATOM 2138 O O . MET A 1 275 ? 7.366 11.356 5.623 1.00 89.00 275 MET A O 1
ATOM 2142 N N . PHE A 1 276 ? 9.339 11.759 4.623 1.00 88.06 276 PHE A N 1
ATOM 2143 C CA . PHE A 1 276 ? 9.830 10.399 4.707 1.00 88.06 276 PHE A CA 1
ATOM 2144 C C . PHE A 1 276 ? 10.718 10.173 5.932 1.00 88.06 276 PHE A C 1
ATOM 2146 O O . PHE A 1 276 ? 11.574 10.983 6.291 1.00 88.06 276 PHE A O 1
ATOM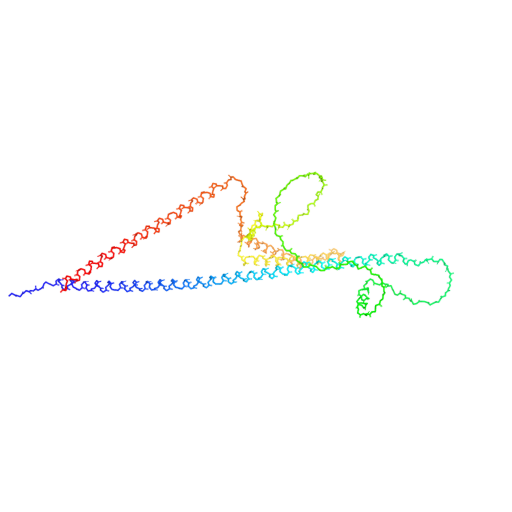 2153 N N . TRP A 1 277 ? 10.571 8.994 6.525 1.00 80.62 277 TRP A N 1
ATOM 2154 C CA . TRP A 1 277 ? 11.245 8.580 7.746 1.00 80.62 277 TRP A CA 1
ATOM 2155 C C . TRP A 1 277 ? 12.228 7.466 7.424 1.00 80.62 277 TRP A C 1
ATOM 2157 O O . TRP A 1 277 ? 11.905 6.517 6.710 1.00 80.62 277 TRP A O 1
ATOM 2167 N N . ARG A 1 278 ? 13.442 7.546 7.965 1.00 75.81 278 ARG A N 1
ATOM 2168 C CA . ARG A 1 278 ? 14.405 6.447 7.853 1.00 75.81 278 ARG A CA 1
ATOM 2169 C C . ARG A 1 278 ? 14.027 5.341 8.833 1.00 75.81 278 ARG A C 1
ATOM 2171 O O . ARG A 1 278 ? 14.087 5.546 10.042 1.00 75.81 278 ARG A O 1
ATOM 2178 N N . ALA A 1 279 ? 13.705 4.164 8.314 1.00 60.84 279 ALA A N 1
ATOM 2179 C CA . ALA A 1 279 ? 13.649 2.939 9.091 1.00 60.84 279 ALA A CA 1
ATOM 2180 C C . ALA A 1 279 ? 15.055 2.322 9.085 1.00 60.84 279 ALA A C 1
ATOM 2182 O O . ALA A 1 279 ? 15.446 1.626 8.149 1.00 60.84 279 ALA A O 1
ATOM 2183 N N . ALA A 1 280 ? 15.851 2.627 10.110 1.00 53.91 280 ALA A N 1
ATOM 2184 C CA . ALA A 1 280 ? 17.057 1.856 10.377 1.00 53.91 280 ALA A CA 1
ATOM 2185 C C . ALA A 1 280 ? 16.642 0.586 11.127 1.00 53.91 280 ALA A C 1
ATOM 2187 O O . ALA A 1 280 ? 16.156 0.666 12.256 1.00 53.91 280 ALA A O 1
ATOM 2188 N N . LEU A 1 281 ? 16.836 -0.583 10.515 1.00 52.47 281 LEU A N 1
ATOM 2189 C CA . LEU A 1 281 ? 16.946 -1.811 11.298 1.00 52.47 281 LEU A CA 1
ATOM 2190 C C . LEU A 1 281 ? 18.178 -1.662 12.207 1.00 52.47 281 LEU A C 1
ATOM 2192 O O . LEU A 1 281 ? 19.186 -1.111 11.751 1.00 52.47 281 LEU A O 1
ATOM 2196 N N . PRO A 1 282 ? 18.104 -2.060 13.492 1.00 47.59 282 PRO A N 1
ATOM 2197 C CA . PRO A 1 282 ? 19.209 -1.883 14.422 1.00 47.59 282 PRO A CA 1
ATOM 2198 C C . PRO A 1 282 ? 20.467 -2.530 13.846 1.00 47.59 282 PRO A C 1
ATOM 2200 O O . PRO A 1 282 ? 20.497 -3.725 13.557 1.00 47.59 282 PRO A O 1
ATOM 2203 N N . ASN A 1 283 ? 21.483 -1.694 13.640 1.00 43.56 283 ASN A N 1
ATOM 2204 C CA . ASN A 1 283 ? 22.766 -2.098 13.098 1.00 43.56 283 ASN A CA 1
ATOM 2205 C C . ASN A 1 283 ? 23.360 -3.146 14.047 1.00 43.56 283 ASN A C 1
ATOM 2207 O O . ASN A 1 283 ? 23.497 -2.891 15.245 1.00 43.56 283 ASN A O 1
ATOM 2211 N N . SER A 1 284 ? 23.691 -4.327 13.529 1.00 45.59 284 SER A N 1
ATOM 2212 C CA . SER A 1 284 ? 24.362 -5.392 14.281 1.00 45.59 284 SER A CA 1
ATOM 2213 C C . SER A 1 284 ? 25.840 -5.036 14.493 1.00 45.59 284 SER A C 1
ATOM 2215 O O . SER A 1 284 ? 26.727 -5.770 14.080 1.00 45.59 284 SER A O 1
ATOM 2217 N N . GLU A 1 285 ? 26.124 -3.888 15.099 1.00 43.28 285 GLU A N 1
ATOM 2218 C CA . GLU A 1 285 ? 27.481 -3.397 15.331 1.00 43.28 285 GLU A CA 1
ATOM 2219 C C . GLU A 1 285 ? 27.593 -2.940 16.795 1.00 43.28 285 GLU A C 1
ATOM 2221 O O . GLU A 1 285 ? 27.251 -1.822 17.167 1.00 43.28 285 GLU A O 1
ATOM 2226 N N . GLY A 1 286 ? 28.031 -3.876 17.641 1.00 48.16 286 GLY A N 1
ATOM 2227 C CA . GLY A 1 286 ? 28.969 -3.631 18.740 1.00 48.16 286 GLY A CA 1
ATOM 2228 C C . GLY A 1 286 ? 28.607 -2.640 19.860 1.00 48.16 286 GLY A C 1
ATOM 2229 O O . GLY A 1 286 ? 28.878 -1.447 19.799 1.00 48.16 286 GLY A O 1
ATOM 2230 N N . SER A 1 287 ? 28.221 -3.203 21.008 1.00 49.88 287 SER A N 1
ATOM 2231 C CA . SER A 1 287 ? 28.660 -2.784 22.357 1.00 49.88 287 SER A CA 1
ATOM 2232 C C . SER A 1 287 ? 28.088 -1.529 23.046 1.00 49.88 287 SER A C 1
ATOM 2234 O O . SER A 1 287 ? 28.291 -1.419 24.253 1.00 49.88 287 SER A O 1
ATOM 2236 N N . THR A 1 288 ? 27.337 -0.622 22.415 1.00 47.41 288 THR A N 1
ATOM 2237 C CA . THR A 1 288 ? 26.709 0.511 23.162 1.00 47.41 288 THR A CA 1
ATOM 2238 C C . THR A 1 288 ? 25.180 0.493 23.192 1.00 47.41 288 THR A C 1
ATOM 2240 O O . THR A 1 288 ? 24.565 1.186 24.000 1.00 47.41 288 THR A O 1
ATOM 2243 N N . GLN A 1 289 ? 24.547 -0.364 22.389 1.00 49.78 289 GLN A N 1
ATOM 2244 C CA . GLN A 1 289 ? 23.089 -0.447 22.278 1.00 49.78 289 GLN A CA 1
ATOM 2245 C C . GLN A 1 289 ? 22.437 -1.416 23.280 1.00 49.78 289 GLN A C 1
ATOM 2247 O O . GLN A 1 289 ? 21.238 -1.311 23.534 1.00 49.78 289 GLN A O 1
ATOM 2252 N N . SER A 1 290 ? 23.205 -2.316 23.907 1.00 52.06 290 SER A N 1
ATOM 2253 C CA . SER A 1 290 ? 22.671 -3.281 24.884 1.00 52.06 290 SER A CA 1
ATOM 2254 C C . SER A 1 290 ? 21.931 -2.575 26.021 1.00 52.06 290 SER A C 1
ATOM 2256 O O . SER A 1 290 ? 20.806 -2.935 26.331 1.00 52.06 290 SER A O 1
ATOM 2258 N N . THR A 1 291 ? 22.495 -1.498 26.572 1.00 52.56 291 THR A N 1
ATOM 2259 C CA . THR A 1 291 ? 21.934 -0.830 27.754 1.00 52.56 291 THR A CA 1
ATOM 2260 C C . THR A 1 291 ? 20.640 -0.079 27.452 1.00 52.56 291 THR A C 1
ATOM 2262 O O . THR A 1 291 ? 19.685 -0.200 28.208 1.00 52.56 291 THR A O 1
ATOM 2265 N N . LYS A 1 292 ? 20.544 0.659 26.338 1.00 55.56 292 LYS A N 1
ATOM 2266 C CA . LYS A 1 292 ? 19.326 1.420 25.997 1.00 55.56 292 LYS A CA 1
ATOM 2267 C C . LYS A 1 292 ? 18.163 0.511 25.593 1.00 55.56 292 LYS A C 1
ATOM 2269 O O . LYS A 1 292 ? 17.021 0.776 25.963 1.00 55.56 292 LYS A O 1
ATOM 2274 N N . THR A 1 293 ? 18.450 -0.566 24.865 1.00 59.91 293 THR A N 1
ATOM 2275 C CA . THR A 1 293 ? 17.430 -1.546 24.461 1.00 59.91 293 THR A CA 1
ATOM 2276 C C . THR A 1 293 ? 16.981 -2.383 25.658 1.00 59.91 293 THR A C 1
ATOM 2278 O O . THR A 1 293 ? 15.791 -2.627 25.818 1.00 59.91 293 THR A O 1
ATOM 2281 N N . GLU A 1 294 ? 17.900 -2.733 26.559 1.00 60.72 294 GLU A N 1
ATOM 2282 C CA . GLU A 1 294 ? 17.583 -3.402 27.822 1.00 60.72 294 GLU A CA 1
ATOM 2283 C C . GLU A 1 294 ? 16.785 -2.493 28.770 1.00 60.72 294 GLU A C 1
ATOM 2285 O O . GLU A 1 294 ? 15.833 -2.956 29.390 1.00 60.72 294 GLU A O 1
ATOM 2290 N N . LEU A 1 295 ? 17.098 -1.194 28.846 1.00 68.12 295 LEU A N 1
ATOM 2291 C CA . LEU A 1 295 ? 16.316 -0.219 29.617 1.00 68.12 295 LEU A CA 1
ATOM 2292 C C . LEU A 1 295 ? 14.900 -0.048 29.052 1.00 68.12 295 LEU A C 1
ATOM 2294 O O . LEU A 1 295 ? 13.940 -0.072 29.815 1.00 68.12 295 LEU A O 1
ATOM 2298 N N . SER A 1 296 ? 14.755 0.050 27.728 1.00 72.69 296 SER A N 1
ATOM 2299 C CA . SER A 1 296 ? 13.441 0.153 27.082 1.00 72.69 296 SER A CA 1
ATOM 2300 C C . SER A 1 296 ? 12.619 -1.135 27.231 1.00 72.69 296 SER A C 1
ATOM 2302 O O . SER A 1 296 ? 11.426 -1.073 27.523 1.00 72.69 296 SER A O 1
ATOM 2304 N N . LEU A 1 297 ? 13.244 -2.313 27.124 1.00 83.44 297 LEU A N 1
ATOM 2305 C CA . LEU A 1 297 ? 12.580 -3.596 27.382 1.00 83.44 297 LEU A CA 1
ATOM 2306 C C . LEU A 1 297 ? 12.174 -3.748 28.853 1.00 83.44 297 LEU A C 1
ATOM 2308 O O . LEU A 1 297 ? 11.069 -4.215 29.128 1.00 83.44 297 LEU A O 1
ATOM 2312 N N . LYS A 1 298 ? 13.020 -3.313 29.796 1.00 83.25 298 LYS A N 1
ATOM 2313 C CA . LYS A 1 298 ? 12.692 -3.272 31.231 1.00 83.25 298 LYS A CA 1
ATOM 2314 C C . LYS A 1 298 ? 11.517 -2.340 31.510 1.00 83.25 298 LYS A C 1
ATOM 2316 O O . LYS A 1 298 ? 10.622 -2.706 32.270 1.00 83.25 298 LYS A O 1
ATOM 2321 N N . GLU A 1 299 ? 11.475 -1.172 30.879 1.00 86.56 299 GLU A N 1
ATOM 2322 C CA . GLU A 1 299 ? 10.372 -0.219 31.020 1.00 86.56 299 GLU A CA 1
ATOM 2323 C C . GLU A 1 299 ? 9.061 -0.790 30.466 1.00 86.56 299 GLU A C 1
ATOM 2325 O O . GLU A 1 299 ? 8.042 -0.769 31.155 1.00 86.56 299 GLU A O 1
ATOM 2330 N N . VAL A 1 300 ? 9.091 -1.412 29.283 1.00 89.25 300 VAL A N 1
ATOM 2331 C CA . VAL A 1 300 ? 7.927 -2.110 28.714 1.00 89.25 300 VAL A CA 1
ATOM 2332 C C . VAL A 1 300 ? 7.469 -3.256 29.614 1.00 89.25 300 VAL A C 1
ATOM 2334 O O . VAL A 1 300 ? 6.270 -3.402 29.843 1.00 89.25 300 VAL A O 1
ATOM 2337 N N . HIS A 1 301 ? 8.388 -4.055 30.161 1.00 92.56 301 HIS A N 1
ATOM 2338 C CA . HIS A 1 301 ? 8.034 -5.128 31.090 1.00 92.56 301 HIS A CA 1
ATOM 2339 C C . HIS A 1 301 ? 7.404 -4.574 32.375 1.00 92.56 301 HIS A C 1
ATOM 2341 O O . HIS A 1 301 ? 6.407 -5.108 32.857 1.00 92.56 301 HIS A O 1
ATOM 2347 N N . THR A 1 302 ? 7.934 -3.467 32.897 1.00 93.25 302 THR A N 1
ATOM 2348 C CA . THR A 1 302 ? 7.389 -2.789 34.082 1.00 93.25 302 THR A CA 1
ATOM 2349 C C . THR A 1 302 ? 5.987 -2.246 33.804 1.00 93.25 302 THR A C 1
ATOM 2351 O O . THR A 1 302 ? 5.086 -2.405 34.625 1.00 93.25 302 THR A O 1
ATOM 2354 N N . MET A 1 303 ? 5.767 -1.651 32.628 1.00 92.81 303 MET A N 1
ATOM 2355 C CA . MET A 1 303 ? 4.442 -1.185 32.213 1.00 92.81 303 MET A CA 1
ATOM 2356 C C . MET A 1 303 ? 3.454 -2.341 32.049 1.00 92.81 303 MET A C 1
ATOM 2358 O O . MET A 1 303 ? 2.328 -2.243 32.527 1.00 92.81 303 MET A O 1
ATOM 2362 N N . ARG A 1 304 ? 3.868 -3.456 31.436 1.00 94.50 304 ARG A N 1
ATOM 2363 C CA . ARG A 1 304 ? 3.025 -4.656 31.299 1.00 94.50 304 ARG A CA 1
ATOM 2364 C C . ARG A 1 304 ? 2.638 -5.241 32.651 1.00 94.50 304 ARG A C 1
ATOM 2366 O O . ARG A 1 304 ? 1.476 -5.583 32.841 1.00 94.50 304 ARG A O 1
ATOM 2373 N N . GLN A 1 305 ? 3.580 -5.304 33.589 1.00 95.81 305 GLN A N 1
ATOM 2374 C CA . GLN A 1 305 ? 3.305 -5.761 34.946 1.00 95.81 305 GLN A CA 1
ATOM 2375 C C . GLN A 1 305 ? 2.296 -4.843 35.650 1.00 95.81 305 GLN A C 1
ATOM 2377 O O . GLN A 1 305 ? 1.305 -5.332 36.178 1.00 95.81 305 GLN A O 1
ATOM 2382 N N . ARG A 1 306 ? 2.480 -3.518 35.573 1.00 96.00 306 ARG A N 1
ATOM 2383 C CA . ARG A 1 306 ? 1.526 -2.553 36.147 1.00 96.00 306 ARG A CA 1
ATOM 2384 C C . ARG A 1 306 ? 0.127 -2.668 35.547 1.00 96.00 306 ARG A C 1
ATOM 2386 O O . ARG A 1 306 ? -0.850 -2.565 36.280 1.00 96.00 306 ARG A O 1
ATOM 2393 N N . ILE A 1 307 ? 0.022 -2.876 34.234 1.00 94.25 307 ILE A N 1
ATOM 2394 C CA . ILE A 1 307 ? -1.272 -3.086 33.569 1.00 94.25 307 ILE A CA 1
ATOM 2395 C C . ILE A 1 307 ? -1.929 -4.373 34.085 1.00 94.25 307 ILE A C 1
ATOM 2397 O O . ILE A 1 307 ? -3.104 -4.344 34.432 1.00 94.25 307 ILE A O 1
ATOM 2401 N N . SER A 1 308 ? -1.169 -5.465 34.209 1.00 94.81 308 SER A N 1
ATOM 2402 C CA . SER A 1 308 ? -1.676 -6.734 34.751 1.00 94.81 308 SER A CA 1
ATOM 2403 C C . SER A 1 308 ? -2.155 -6.595 36.199 1.00 94.81 308 SER A C 1
ATOM 2405 O O . SER A 1 308 ? -3.216 -7.103 36.546 1.00 94.81 308 SER A O 1
ATOM 2407 N N . GLU A 1 309 ? -1.404 -5.880 37.041 1.00 96.88 309 GLU A N 1
ATOM 2408 C CA . GLU A 1 309 ? -1.783 -5.605 38.433 1.00 96.88 309 GLU A CA 1
ATOM 2409 C C . GLU A 1 309 ? -3.070 -4.765 38.511 1.00 96.88 309 GLU A C 1
ATOM 2411 O O . GLU A 1 309 ? -3.948 -5.040 39.331 1.00 96.88 309 GLU A O 1
ATOM 2416 N N . GLN A 1 310 ? -3.218 -3.761 37.638 1.00 96.19 310 GLN A N 1
ATOM 2417 C CA . GLN A 1 310 ? -4.445 -2.963 37.552 1.00 96.19 310 GLN A CA 1
ATOM 2418 C C . GLN A 1 310 ? -5.646 -3.782 37.064 1.00 96.19 310 GLN A C 1
ATOM 2420 O O . GLN A 1 310 ? -6.750 -3.601 37.580 1.00 96.19 310 GLN A O 1
ATOM 2425 N N . GLU A 1 311 ? -5.449 -4.683 36.102 1.00 94.94 311 GLU A N 1
ATOM 2426 C CA . GLU A 1 311 ? -6.497 -5.566 35.584 1.00 94.94 311 GLU A CA 1
ATOM 2427 C C . GLU A 1 311 ? -6.985 -6.556 36.654 1.00 94.94 311 GLU A C 1
ATOM 2429 O O . GLU A 1 311 ? -8.192 -6.745 36.825 1.00 94.94 311 GLU A O 1
ATOM 2434 N N . GLU A 1 312 ? -6.069 -7.123 37.442 1.00 97.56 312 GLU A N 1
ATOM 2435 C CA . GLU A 1 312 ? -6.412 -8.018 38.549 1.00 97.56 312 GLU A CA 1
ATOM 2436 C C . GLU A 1 312 ? -7.134 -7.280 39.684 1.00 97.56 312 GLU A C 1
ATOM 2438 O O . GLU A 1 312 ? -8.202 -7.710 40.124 1.00 97.56 312 GLU A O 1
ATOM 2443 N N . ALA A 1 313 ? -6.647 -6.099 40.078 1.00 97.00 313 ALA A N 1
ATOM 2444 C CA . ALA A 1 313 ? -7.319 -5.269 41.077 1.00 97.00 313 ALA A CA 1
ATOM 2445 C C . ALA A 1 313 ? -8.743 -4.865 40.647 1.00 97.00 313 ALA A C 1
ATOM 2447 O O . ALA A 1 313 ? -9.662 -4.819 41.476 1.00 97.00 313 ALA A O 1
ATOM 2448 N N . LEU A 1 314 ? -8.944 -4.589 39.353 1.00 97.25 314 LEU A N 1
ATOM 2449 C CA . LEU A 1 314 ? -10.258 -4.290 38.787 1.00 97.25 314 LEU A CA 1
ATOM 2450 C C . LEU A 1 314 ? -11.181 -5.514 38.848 1.00 97.25 314 LEU A C 1
ATOM 2452 O O . LEU A 1 314 ? -12.348 -5.389 39.227 1.00 97.25 314 LEU A O 1
ATOM 2456 N N . LYS A 1 315 ? -10.659 -6.700 38.526 1.00 97.44 315 LYS A N 1
ATOM 2457 C CA . LYS A 1 315 ? -11.404 -7.961 38.597 1.00 97.44 315 LYS A CA 1
ATOM 2458 C C . LYS A 1 315 ? -11.852 -8.270 40.028 1.00 97.44 315 LYS A C 1
ATOM 2460 O O . LYS A 1 315 ? -13.026 -8.572 40.243 1.00 97.44 315 LYS A O 1
ATOM 2465 N N . ASP A 1 316 ? -10.972 -8.088 41.007 1.00 97.88 316 ASP A N 1
ATOM 2466 C CA . ASP A 1 316 ? -11.295 -8.259 42.427 1.00 97.88 316 ASP A CA 1
ATOM 2467 C C . ASP A 1 316 ? -12.327 -7.244 42.919 1.00 97.88 316 ASP A C 1
ATOM 2469 O O . ASP A 1 316 ? -13.228 -7.579 43.693 1.00 97.88 316 ASP A O 1
ATOM 2473 N N . ALA A 1 317 ? -12.218 -5.986 42.482 1.00 97.06 317 ALA A N 1
ATOM 2474 C CA . ALA A 1 317 ? -13.216 -4.966 42.788 1.00 97.06 317 ALA A CA 1
ATOM 2475 C C . ALA A 1 317 ? -14.588 -5.336 42.214 1.00 97.06 317 ALA A C 1
ATOM 2477 O O . ALA A 1 317 ? -15.601 -5.180 42.899 1.00 97.06 317 ALA A O 1
ATOM 2478 N N . MET A 1 318 ? -14.620 -5.881 40.997 1.00 97.00 318 MET A N 1
ATOM 2479 C CA . MET A 1 318 ? -15.849 -6.337 40.357 1.00 97.00 318 MET A CA 1
ATOM 2480 C C . MET A 1 318 ? -16.474 -7.529 41.096 1.00 97.00 318 MET A C 1
ATOM 2482 O O . MET A 1 318 ? -17.684 -7.535 41.320 1.00 97.00 318 MET A O 1
ATOM 2486 N N . GLU A 1 319 ? -15.683 -8.511 41.534 1.00 97.12 319 GLU A N 1
ATOM 2487 C CA . GLU A 1 319 ? -16.194 -9.647 42.316 1.00 97.12 319 GLU A CA 1
ATOM 2488 C C . GLU A 1 319 ? -16.682 -9.229 43.711 1.00 97.12 319 GLU A C 1
ATOM 2490 O O . GLU A 1 319 ? -17.745 -9.674 44.153 1.00 97.12 319 GLU A O 1
ATOM 2495 N N . ARG A 1 320 ? -15.988 -8.297 44.378 1.00 97.25 320 ARG A N 1
ATOM 2496 C CA . ARG A 1 320 ? -16.467 -7.687 45.633 1.00 97.25 320 ARG A CA 1
ATOM 2497 C C . ARG A 1 320 ? -17.774 -6.923 45.446 1.00 97.25 320 ARG A C 1
ATOM 2499 O O . ARG A 1 320 ? -18.656 -6.991 46.299 1.00 97.25 320 ARG A O 1
ATOM 2506 N N . LEU A 1 321 ? -17.923 -6.205 44.335 1.00 97.12 321 LEU A N 1
ATOM 2507 C CA . LEU A 1 321 ? -19.169 -5.516 44.021 1.00 97.12 321 LEU A CA 1
ATOM 2508 C C . LEU A 1 321 ? -20.303 -6.520 43.786 1.00 97.12 321 LEU A C 1
ATOM 2510 O O . LEU A 1 321 ? -21.392 -6.334 44.322 1.00 97.12 321 LEU A O 1
ATOM 2514 N N . LYS A 1 322 ? -20.048 -7.615 43.058 1.00 96.94 322 LYS A N 1
ATOM 2515 C CA . LYS A 1 322 ? -21.032 -8.691 42.854 1.00 96.94 322 LYS A CA 1
ATOM 2516 C C . LYS A 1 322 ? -21.451 -9.348 44.166 1.00 96.94 322 LYS A C 1
ATOM 2518 O O . LYS A 1 322 ? -22.642 -9.574 44.362 1.00 96.94 322 LYS A O 1
ATOM 2523 N N . SER A 1 323 ? -20.511 -9.668 45.056 1.00 95.88 323 SER A N 1
ATOM 2524 C CA . SER A 1 323 ? -20.841 -10.279 46.350 1.00 95.88 323 SER A CA 1
ATOM 2525 C C . SER A 1 323 ? -21.620 -9.319 47.247 1.00 95.88 323 SER A C 1
ATOM 2527 O O . SER A 1 323 ? -22.628 -9.717 47.824 1.00 95.88 323 SER A O 1
ATOM 2529 N N . SER A 1 324 ? -21.227 -8.043 47.287 1.00 96.62 324 SER A N 1
ATOM 2530 C CA . SER A 1 324 ? -21.973 -6.989 47.981 1.00 96.62 324 SER A CA 1
ATOM 2531 C C . SER A 1 324 ? -23.401 -6.856 47.442 1.00 96.62 324 SER A C 1
ATOM 2533 O O . SER A 1 324 ? -24.354 -6.822 48.219 1.00 96.62 324 SER A O 1
ATOM 2535 N N . ASN A 1 325 ? -23.568 -6.877 46.115 1.00 94.69 325 ASN A N 1
ATOM 2536 C CA . ASN A 1 325 ? -24.882 -6.789 45.484 1.00 94.69 325 ASN A CA 1
ATOM 2537 C C . ASN A 1 325 ? -25.758 -8.006 45.823 1.00 94.69 325 ASN A C 1
ATOM 2539 O O . ASN A 1 325 ? -26.902 -7.832 46.219 1.00 94.69 325 ASN A O 1
ATOM 2543 N N . ARG A 1 326 ? -25.202 -9.228 45.808 1.00 95.12 326 ARG A N 1
ATOM 2544 C CA . ARG A 1 326 ? -25.922 -10.441 46.248 1.00 95.12 326 ARG A CA 1
ATOM 2545 C C . ARG A 1 326 ? -26.392 -10.352 47.700 1.00 95.12 326 ARG A C 1
ATOM 2547 O O . ARG A 1 326 ? -27.504 -10.770 48.005 1.00 95.12 326 ARG A O 1
ATOM 2554 N N . THR A 1 327 ? -25.562 -9.823 48.599 1.00 94.88 327 THR A N 1
ATOM 2555 C CA . THR A 1 327 ? -25.946 -9.634 50.007 1.00 94.88 327 THR A CA 1
ATOM 2556 C C . THR A 1 327 ? -27.047 -8.587 50.138 1.00 94.88 327 THR A C 1
ATOM 2558 O O . THR A 1 327 ? -28.011 -8.821 50.863 1.00 94.88 327 THR A O 1
ATOM 2561 N N . LYS A 1 328 ? -26.943 -7.468 49.405 1.00 97.19 328 LYS A N 1
ATOM 2562 C CA . LYS A 1 328 ? -28.006 -6.457 49.327 1.00 97.19 328 LYS A CA 1
ATOM 2563 C C . LYS A 1 328 ? -29.317 -7.091 48.862 1.00 97.19 328 LYS A C 1
ATOM 2565 O O . LYS A 1 328 ? -30.322 -6.940 49.543 1.00 97.19 328 LYS A O 1
ATOM 2570 N N . ASP A 1 329 ? -29.292 -7.853 47.773 1.00 94.94 329 ASP A N 1
ATOM 2571 C CA . ASP A 1 329 ? -30.479 -8.515 47.226 1.00 94.94 329 ASP A CA 1
ATOM 2572 C C . ASP A 1 329 ? -31.058 -9.538 48.223 1.00 94.94 329 ASP A C 1
ATOM 2574 O O . ASP A 1 329 ? -32.267 -9.604 48.427 1.00 94.94 329 ASP A O 1
ATOM 2578 N N . SER A 1 330 ? -30.206 -10.290 48.930 1.00 95.50 330 SER A N 1
ATOM 2579 C CA . SER A 1 330 ? -30.643 -11.206 49.993 1.00 95.50 330 SER A CA 1
ATOM 2580 C C . SER A 1 330 ? -31.309 -10.476 51.163 1.00 95.50 330 SER A C 1
ATOM 2582 O O . SER A 1 330 ? -32.287 -10.981 51.716 1.00 95.50 330 SER A O 1
ATOM 2584 N N . MET A 1 331 ? -30.788 -9.311 51.562 1.00 94.62 331 MET A N 1
ATOM 2585 C CA . MET A 1 331 ? -31.404 -8.481 52.599 1.00 94.62 331 MET A CA 1
ATOM 2586 C C . MET A 1 331 ? -32.732 -7.892 52.121 1.00 94.62 331 MET A C 1
ATOM 2588 O O . MET A 1 331 ? -33.700 -7.901 52.877 1.00 94.62 331 MET A O 1
ATOM 2592 N N . GLU A 1 332 ? -32.802 -7.427 50.872 1.00 91.38 332 GLU A N 1
ATOM 2593 C CA . GLU A 1 332 ? -34.038 -6.937 50.256 1.00 91.38 332 GLU A CA 1
ATOM 2594 C C . GLU A 1 332 ? -35.115 -8.028 50.250 1.00 91.38 332 GLU A C 1
ATOM 2596 O O . GLU A 1 332 ? -36.232 -7.783 50.706 1.00 91.38 332 GLU A O 1
ATOM 2601 N N . HIS A 1 333 ? -34.770 -9.254 49.846 1.00 91.62 333 HIS A N 1
ATOM 2602 C CA . HIS A 1 333 ? -35.681 -10.397 49.905 1.00 91.62 333 HIS A CA 1
ATOM 2603 C C . HIS A 1 333 ? -36.159 -10.699 51.329 1.00 91.62 333 HIS A C 1
ATOM 2605 O O . HIS A 1 333 ? -37.358 -10.864 51.540 1.00 91.62 333 HIS A O 1
ATOM 2611 N N . PHE A 1 334 ? -35.256 -10.724 52.313 1.00 94.44 334 PHE A N 1
ATOM 2612 C CA . PHE A 1 334 ? -35.623 -10.977 53.709 1.00 94.44 334 PHE A CA 1
ATOM 2613 C C . PHE A 1 334 ? -36.583 -9.917 54.269 1.00 94.44 334 PHE A C 1
ATOM 2615 O O . PHE A 1 334 ? -37.553 -10.258 54.944 1.00 94.44 334 PHE A O 1
ATOM 2622 N N . ILE A 1 335 ? -36.339 -8.635 53.977 1.00 92.06 335 ILE A N 1
ATOM 2623 C CA . ILE A 1 335 ? -37.205 -7.535 54.426 1.00 92.06 335 ILE A CA 1
ATOM 2624 C C . ILE A 1 335 ? -38.600 -7.652 53.798 1.00 92.06 335 ILE A C 1
ATOM 2626 O O . ILE A 1 335 ? -39.594 -7.397 54.478 1.00 92.06 335 ILE A O 1
ATOM 2630 N N . VAL A 1 336 ? -38.689 -8.055 52.526 1.00 90.62 336 VAL A N 1
ATOM 2631 C CA . VAL A 1 336 ? -39.975 -8.298 51.854 1.00 90.62 336 VAL A CA 1
ATOM 2632 C C . VAL A 1 336 ? -40.717 -9.472 52.500 1.00 90.62 336 VAL A C 1
ATOM 2634 O O . VAL A 1 336 ? -41.890 -9.320 52.823 1.00 90.62 336 VAL A O 1
ATOM 2637 N N . SER A 1 337 ? -40.039 -10.589 52.784 1.00 88.75 337 SER A N 1
ATOM 2638 C CA . SER A 1 337 ? -40.652 -11.767 53.422 1.00 88.75 337 SER A CA 1
ATOM 2639 C C . SER A 1 337 ? -41.188 -11.528 54.838 1.00 88.75 337 SER A C 1
ATOM 2641 O O . SER A 1 337 ? -42.004 -12.307 55.305 1.00 88.75 337 SER A O 1
ATOM 2643 N N . GLN A 1 338 ? -40.728 -10.489 55.541 1.00 82.12 338 GLN A N 1
ATOM 2644 C CA . GLN A 1 338 ? -41.217 -10.131 56.884 1.00 82.12 338 GLN A CA 1
ATOM 2645 C C . GLN A 1 338 ? -42.454 -9.215 56.855 1.00 82.12 338 GLN A C 1
ATOM 2647 O O . GLN A 1 338 ? -43.002 -8.890 57.908 1.00 82.12 338 GLN A O 1
ATOM 2652 N N . ARG A 1 339 ? -42.856 -8.728 55.673 1.00 75.12 339 ARG A N 1
ATOM 2653 C CA . ARG A 1 339 ? -44.027 -7.852 55.491 1.00 75.12 339 ARG A CA 1
ATOM 2654 C C . ARG A 1 339 ? -45.258 -8.559 54.925 1.00 75.12 339 ARG A C 1
ATOM 2656 O O . ARG A 1 339 ? -46.313 -7.926 54.883 1.00 75.12 339 ARG A O 1
ATOM 2663 N N . GLU A 1 340 ? -45.115 -9.805 54.486 1.00 51.62 340 GLU A N 1
ATOM 2664 C CA . GLU A 1 340 ? -46.218 -10.708 54.119 1.00 51.62 340 GLU A CA 1
ATOM 2665 C C . GLU A 1 340 ? -46.682 -11.524 55.331 1.00 51.62 340 GLU A C 1
ATOM 2667 O O . GLU A 1 340 ? -47.909 -11.741 55.445 1.00 51.62 340 GLU A O 1
#

Radius of gyration: 45.83 Å; chains: 1; bounding box: 108×87×148 Å

Organism: Oncorhynchus mykiss (NCBI:txid8022)